Protein AF-A9FCS0-F1 (afdb_monomer)

pLDDT: mean 88.76, std 12.43, range [26.64, 98.31]

Secondary structure (DSSP, 8-state):
------EEEPTTT--EEE--TT--EEE-TTT--EEEEE--SSS-S--EEEE----HHHHHHHHHHHHTT-HHHHHHHHHHHHT--HHHHHHHHHHHHHHHHHHHHHHPPPPHHHHHHHHHHHHHHHHHHHHHHHHTTT-THHHHHHHHHHHHHHHHHHHHHHHHHHHHHHHHSEEEEEEEEEEEEEEEEGGGTEEEEEEEEEEEETT-PPPEEEEEEEEEEHHHHHHT-TT-EEEEEE-TTS--EEE-SS--BPP---

Mean predicted aligned error: 6.69 Å

Radius of gyration: 21.76 Å; Cα contacts (8 Å, |Δi|>4): 442; chains: 1; bounding box: 52×50×69 Å

Organism: Sorangium cellulosum (strain So ce56) (NCBI:txid448385)

Structure (mmCIF, N/CA/C/O backbone):
data_AF-A9FCS0-F1
#
_entry.id   AF-A9FCS0-F1
#
loop_
_atom_site.group_PDB
_atom_site.id
_atom_site.type_symbol
_atom_site.label_atom_id
_atom_site.label_alt_id
_atom_site.label_comp_id
_atom_site.label_asym_id
_atom_site.label_entity_id
_atom_site.label_seq_id
_atom_site.pdbx_PDB_ins_code
_atom_site.Cartn_x
_atom_site.Cartn_y
_atom_site.Cartn_z
_atom_site.occupancy
_atom_site.B_iso_or_equiv
_atom_site.auth_seq_id
_atom_site.auth_comp_id
_atom_site.auth_asym_id
_atom_site.auth_atom_id
_atom_site.pdbx_PDB_model_num
ATOM 1 N N . MET A 1 1 ? 12.955 14.399 -1.046 1.00 26.64 1 MET A N 1
ATOM 2 C CA . MET A 1 1 ? 11.961 15.375 -0.550 1.00 26.64 1 MET A CA 1
ATOM 3 C C . MET A 1 1 ? 10.948 14.639 0.313 1.00 26.64 1 MET A C 1
ATOM 5 O O . MET A 1 1 ? 10.071 13.980 -0.229 1.00 26.64 1 MET A O 1
ATOM 9 N N . SER A 1 2 ? 11.114 14.677 1.638 1.00 27.67 2 SER A N 1
ATOM 10 C CA . SER A 1 2 ? 10.086 14.199 2.569 1.00 27.67 2 SER A CA 1
ATOM 11 C C . SER A 1 2 ? 8.970 15.234 2.614 1.00 27.67 2 SER A C 1
ATOM 13 O O . SER A 1 2 ? 9.132 16.287 3.223 1.00 27.67 2 SER A O 1
ATOM 15 N N . LEU A 1 3 ? 7.853 14.950 1.946 1.00 34.66 3 LEU A N 1
ATOM 16 C CA . LEU A 1 3 ? 6.581 15.585 2.268 1.00 34.66 3 LEU A CA 1
ATOM 17 C C . LEU A 1 3 ? 6.262 15.182 3.711 1.00 34.66 3 LEU A C 1
ATOM 19 O O . LEU A 1 3 ? 5.951 14.020 3.968 1.00 34.66 3 LEU A O 1
ATOM 23 N N . LEU A 1 4 ? 6.412 16.110 4.656 1.00 34.75 4 LEU A N 1
ATOM 24 C CA . LEU A 1 4 ? 5.854 15.965 5.997 1.00 34.75 4 LEU A CA 1
ATOM 25 C C . LEU A 1 4 ? 4.330 15.934 5.839 1.00 34.75 4 LEU A C 1
ATOM 27 O O . LEU A 1 4 ? 3.668 16.967 5.817 1.00 34.75 4 LEU A O 1
ATOM 31 N N . LEU A 1 5 ? 3.784 14.736 5.642 1.00 47.53 5 LEU A N 1
ATOM 32 C CA . LEU A 1 5 ? 2.372 14.465 5.847 1.00 47.53 5 LEU A CA 1
ATOM 33 C C . LEU A 1 5 ? 2.095 14.742 7.323 1.00 47.53 5 LEU A C 1
ATOM 35 O O . LEU A 1 5 ? 2.494 13.959 8.183 1.00 47.53 5 LEU A O 1
ATOM 39 N N . SER A 1 6 ? 1.441 15.863 7.624 1.00 54.12 6 SER A N 1
ATOM 40 C CA . SER A 1 6 ? 0.836 16.059 8.938 1.00 54.12 6 SER A CA 1
ATOM 41 C C . SER A 1 6 ? -0.208 14.961 9.120 1.00 54.12 6 SER A C 1
ATOM 43 O O . SER A 1 6 ? -1.283 15.018 8.526 1.00 54.12 6 SER A O 1
ATOM 45 N N . MET A 1 7 ? 0.133 13.927 9.891 1.00 63.38 7 MET A N 1
ATOM 46 C CA . MET A 1 7 ? -0.819 12.896 10.286 1.00 63.38 7 MET A CA 1
ATOM 47 C C . MET A 1 7 ? -1.814 13.522 11.256 1.00 63.38 7 MET A C 1
ATOM 49 O O . MET A 1 7 ? -1.522 13.745 12.427 1.00 63.38 7 MET A O 1
ATOM 53 N N . THR A 1 8 ? -2.993 13.837 10.741 1.00 81.31 8 THR A N 1
ATOM 54 C CA . THR A 1 8 ? -4.145 14.248 11.541 1.00 81.31 8 THR A CA 1
ATOM 55 C C . THR A 1 8 ? -5.026 13.037 11.797 1.00 81.31 8 THR A C 1
ATOM 57 O O . THR A 1 8 ? -5.218 12.222 10.897 1.00 81.31 8 THR A O 1
ATOM 60 N N . SER A 1 9 ? -5.596 12.914 12.989 1.00 87.44 9 SER A N 1
ATOM 61 C CA . SER A 1 9 ? -6.533 11.829 13.287 1.00 87.44 9 SER A CA 1
ATOM 62 C C . SER A 1 9 ? -7.948 12.180 12.831 1.00 87.44 9 SER A C 1
ATOM 64 O O . SER A 1 9 ? -8.380 13.329 12.907 1.00 87.44 9 SER A O 1
ATOM 66 N N . CYS A 1 10 ? -8.699 11.179 12.379 1.00 88.56 10 CYS A N 1
ATOM 67 C CA . CYS A 1 10 ? -10.113 11.326 12.077 1.00 88.56 10 CYS A CA 1
ATOM 68 C C . CYS A 1 10 ? -10.885 11.673 13.358 1.00 88.56 10 CYS A C 1
ATOM 70 O O . CYS A 1 10 ? -10.831 10.890 14.308 1.00 88.56 10 CYS A O 1
ATOM 72 N N . PRO A 1 11 ? -11.662 12.770 13.389 1.00 89.56 11 PRO A N 1
ATOM 73 C CA . PRO A 1 11 ? -12.411 13.154 14.584 1.00 89.56 11 PRO A CA 1
ATOM 74 C C . PRO A 1 11 ? -13.518 12.152 14.946 1.00 89.56 11 PRO A C 1
ATOM 76 O O . PRO A 1 11 ? -13.934 12.101 16.095 1.00 89.56 11 PRO A O 1
ATOM 79 N N . ASN A 1 12 ? -13.983 11.339 13.988 1.00 89.56 12 ASN A N 1
ATOM 80 C CA . ASN A 1 12 ? -15.050 10.365 14.225 1.00 89.56 12 ASN A CA 1
ATOM 81 C C . ASN A 1 12 ? -14.536 9.025 14.788 1.00 89.56 12 ASN A C 1
ATOM 83 O O . ASN A 1 12 ? -15.182 8.422 15.636 1.00 89.56 12 ASN A O 1
ATOM 87 N N . CYS A 1 13 ? -13.389 8.522 14.315 1.00 86.94 13 CYS A N 1
ATOM 88 C CA . CYS A 1 13 ? -12.913 7.177 14.684 1.00 86.94 13 CYS A CA 1
ATOM 89 C C . CYS A 1 13 ? -11.479 7.114 15.228 1.00 86.94 13 CYS A C 1
ATOM 91 O O . CYS A 1 13 ? -11.013 6.025 15.581 1.00 86.94 13 CYS A O 1
ATOM 93 N N . GLY A 1 14 ? -10.773 8.247 15.268 1.00 87.31 14 GLY A N 1
ATOM 94 C CA . GLY A 1 14 ? -9.387 8.368 15.725 1.00 87.31 14 GLY A CA 1
ATOM 95 C C . GLY A 1 14 ? -8.331 7.830 14.756 1.00 87.31 14 GLY A C 1
ATOM 96 O O . GLY A 1 14 ? -7.147 7.908 15.063 1.00 87.31 14 GLY A O 1
ATOM 97 N N . ALA A 1 15 ? -8.723 7.282 13.601 1.00 86.69 15 ALA A N 1
ATOM 98 C CA . ALA A 1 15 ? -7.778 6.685 12.660 1.00 86.69 15 ALA A CA 1
ATOM 99 C C . ALA A 1 15 ? -6.870 7.738 12.000 1.00 86.69 15 ALA A C 1
ATOM 101 O O . ALA A 1 15 ? -7.340 8.851 11.744 1.00 86.69 15 ALA A O 1
ATOM 102 N N . PRO A 1 16 ? -5.607 7.405 11.682 1.00 84.69 16 PRO A N 1
ATOM 103 C CA . PRO A 1 16 ? -4.717 8.330 10.992 1.00 84.69 16 PRO A CA 1
ATOM 104 C C . PRO A 1 16 ? -5.271 8.688 9.607 1.00 84.69 16 PRO A C 1
ATOM 106 O O . PRO A 1 16 ? -5.779 7.835 8.878 1.00 84.69 16 PRO A O 1
ATOM 109 N N . LEU A 1 17 ? -5.175 9.966 9.245 1.00 84.25 17 LEU A N 1
ATOM 110 C CA . LEU A 1 17 ? -5.548 10.490 7.936 1.00 84.25 17 LEU A CA 1
ATOM 111 C C . LEU A 1 17 ? -4.327 11.092 7.253 1.00 84.25 17 LEU A C 1
ATOM 113 O O . LEU A 1 17 ? -3.614 11.922 7.819 1.00 84.25 17 LEU A O 1
ATOM 117 N N . SER A 1 18 ? -4.124 10.701 6.000 1.00 77.62 18 SER A N 1
ATOM 118 C CA . SER A 1 18 ? -3.176 11.345 5.099 1.00 77.62 18 SER A CA 1
ATOM 119 C C . SER A 1 18 ? -3.886 12.480 4.366 1.00 77.62 18 SER A C 1
ATOM 121 O O . SER A 1 18 ? -4.674 12.235 3.458 1.00 77.62 18 SER A O 1
ATOM 123 N N . VAL A 1 19 ? -3.629 13.722 4.778 1.00 81.12 19 VAL A N 1
ATOM 124 C CA . VAL A 1 19 ? -4.217 14.915 4.154 1.00 81.12 19 VAL A CA 1
ATOM 125 C C . VAL A 1 19 ? -3.149 15.631 3.333 1.00 81.12 19 VAL A C 1
ATOM 127 O O . VAL A 1 19 ? -2.234 16.243 3.883 1.00 81.12 19 VAL A O 1
ATOM 130 N N . GLU A 1 20 ? -3.252 15.565 2.006 1.00 79.38 20 GLU A N 1
ATOM 131 C CA . GLU A 1 20 ? -2.320 16.261 1.113 1.00 79.38 20 GLU A CA 1
ATOM 132 C C . GLU A 1 20 ? -2.521 17.785 1.131 1.00 79.38 20 GLU A C 1
ATOM 134 O O . GLU A 1 20 ? -3.637 18.279 1.346 1.00 79.38 20 GLU A O 1
ATOM 139 N N . PRO A 1 21 ? -1.465 18.582 0.883 1.00 77.38 21 PRO A N 1
ATOM 140 C CA . PRO A 1 21 ? -1.588 20.022 0.704 1.00 77.38 21 PRO A CA 1
ATOM 141 C C . PRO A 1 21 ? -2.639 20.402 -0.361 1.00 77.38 21 PRO A C 1
ATOM 143 O O . PRO A 1 21 ? -2.584 19.924 -1.482 1.00 77.38 21 PRO A O 1
ATOM 146 N N . GLY A 1 22 ? -3.597 21.272 -0.021 1.00 81.75 22 GLY A N 1
ATOM 147 C CA . GLY A 1 22 ? -4.642 21.747 -0.939 1.00 81.75 22 GLY A CA 1
ATOM 148 C C . GLY A 1 22 ? -5.942 20.931 -0.964 1.00 81.75 22 GLY A C 1
ATOM 149 O O . GLY A 1 22 ? -6.915 21.394 -1.562 1.00 81.75 22 GLY A O 1
ATOM 150 N N . LEU A 1 23 ? -6.009 19.771 -0.298 1.00 84.38 23 LEU A N 1
ATOM 151 C CA . LEU A 1 23 ? -7.260 19.019 -0.155 1.00 84.38 23 LEU A CA 1
ATOM 152 C C . LEU A 1 23 ? -8.191 19.676 0.872 1.00 84.38 23 LEU A C 1
ATOM 154 O O . LEU A 1 23 ? -7.778 19.955 1.999 1.00 84.38 23 LEU A O 1
ATOM 158 N N . ARG A 1 24 ? -9.447 19.895 0.463 1.00 88.38 24 ARG A N 1
ATOM 159 C CA . ARG A 1 24 ? -10.547 20.396 1.308 1.00 88.38 24 ARG A CA 1
ATOM 160 C C . ARG A 1 24 ? -11.517 19.306 1.743 1.00 88.38 24 ARG A C 1
ATOM 162 O O . ARG A 1 24 ? -12.186 19.479 2.747 1.00 88.38 24 ARG A O 1
ATOM 169 N N . ASN A 1 25 ? -11.589 18.202 1.005 1.00 89.38 25 ASN A N 1
ATOM 170 C CA . ASN A 1 25 ? -12.476 17.084 1.299 1.00 89.38 25 ASN A CA 1
ATOM 171 C C . ASN A 1 25 ? -11.658 15.791 1.297 1.00 89.38 25 ASN A C 1
ATOM 173 O O . ASN A 1 25 ? -10.885 15.557 0.367 1.00 89.38 25 ASN A O 1
ATOM 177 N N . VAL A 1 26 ? -11.809 14.976 2.338 1.00 90.00 26 VAL A N 1
ATOM 178 C CA . VAL A 1 26 ? -11.126 13.687 2.508 1.00 90.00 26 VAL A CA 1
ATOM 179 C C . VAL A 1 26 ? -12.123 12.682 3.066 1.00 90.00 26 VAL A C 1
ATOM 181 O O . VAL A 1 26 ? -12.889 12.998 3.970 1.00 90.00 26 VAL A O 1
ATOM 184 N N . ILE A 1 27 ? -12.099 11.451 2.570 1.00 90.12 27 ILE A N 1
ATOM 185 C CA . ILE A 1 27 ? -12.949 10.376 3.086 1.00 90.12 27 ILE A CA 1
ATOM 186 C C . ILE A 1 27 ? -12.092 9.479 3.983 1.00 90.12 27 ILE A C 1
ATOM 188 O O . ILE A 1 27 ? -11.058 8.960 3.559 1.00 90.12 27 ILE A O 1
ATOM 192 N N . CYS A 1 28 ? -12.517 9.264 5.228 1.00 89.19 28 CYS A N 1
ATOM 193 C CA . CYS A 1 28 ? -11.834 8.326 6.114 1.00 89.19 28 CYS A CA 1
ATOM 194 C C . CYS A 1 28 ? -12.090 6.883 5.663 1.00 89.19 28 CYS A C 1
ATOM 196 O O . CYS A 1 28 ? -13.229 6.411 5.686 1.00 89.19 28 CYS A O 1
ATOM 198 N N . ILE A 1 29 ? -11.023 6.154 5.327 1.00 87.38 29 ILE A N 1
ATOM 199 C CA . ILE A 1 29 ? -11.127 4.775 4.836 1.00 87.38 29 ILE A CA 1
ATOM 200 C C . ILE A 1 29 ? -11.721 3.803 5.865 1.00 87.38 29 ILE A C 1
ATOM 202 O O . ILE A 1 29 ? -12.361 2.840 5.452 1.00 87.38 29 ILE A O 1
ATOM 206 N N . PHE A 1 30 ? -11.557 4.084 7.166 1.00 86.88 30 PHE A N 1
ATOM 207 C CA . PHE A 1 30 ? -11.943 3.195 8.268 1.00 86.88 30 PHE A CA 1
ATOM 208 C C . PHE A 1 30 ? -13.400 3.333 8.719 1.00 86.88 30 PHE A C 1
ATOM 210 O O . PHE A 1 30 ? -14.024 2.335 9.055 1.00 86.88 30 PHE A O 1
ATOM 217 N N . CYS A 1 31 ? -13.939 4.554 8.788 1.00 88.44 31 CYS A N 1
ATOM 218 C CA . CYS A 1 31 ? -15.304 4.793 9.283 1.00 88.44 31 CYS A CA 1
ATOM 219 C C . CYS A 1 31 ? -16.267 5.327 8.218 1.00 88.44 31 CYS A C 1
ATOM 221 O O . CYS A 1 31 ? -17.398 5.683 8.553 1.00 88.44 31 CYS A O 1
ATOM 223 N N . ASN A 1 32 ? -15.816 5.412 6.961 1.00 89.50 32 ASN A N 1
ATOM 224 C CA . ASN A 1 32 ? -16.589 5.910 5.819 1.00 89.50 32 ASN A CA 1
ATOM 225 C C . ASN A 1 32 ? -17.146 7.325 6.029 1.00 89.50 32 ASN A C 1
ATOM 227 O O . ASN A 1 32 ? -18.156 7.691 5.447 1.00 89.50 32 ASN A O 1
ATOM 231 N N . THR A 1 33 ? -16.522 8.130 6.890 1.00 91.31 33 THR A N 1
ATOM 232 C CA . THR A 1 33 ? -16.961 9.509 7.135 1.00 91.31 33 THR A CA 1
ATOM 233 C C . THR A 1 33 ? -16.292 10.444 6.138 1.00 91.31 33 THR A C 1
ATOM 235 O O . THR A 1 33 ? -15.062 10.439 6.032 1.00 91.31 33 THR A O 1
ATOM 238 N N . SER A 1 34 ? -17.093 11.247 5.434 1.00 91.38 34 SER A N 1
ATOM 239 C CA . SER A 1 34 ? -16.594 12.392 4.671 1.00 91.38 34 SER A CA 1
ATOM 240 C C . SER A 1 34 ? -16.180 13.507 5.627 1.00 91.38 34 SER A C 1
ATOM 242 O O . SER A 1 34 ? -16.890 13.816 6.587 1.00 91.38 34 SER A O 1
ATOM 244 N N . LEU A 1 35 ? -15.015 14.093 5.391 1.00 91.69 35 LEU A N 1
ATOM 245 C CA . LEU A 1 35 ? -14.408 15.096 6.248 1.00 91.69 35 LEU A CA 1
ATOM 246 C C . LEU A 1 35 ? -14.052 16.329 5.428 1.00 91.69 35 LEU A C 1
ATOM 248 O O . LEU A 1 35 ? -13.390 16.232 4.395 1.00 91.69 35 LEU A O 1
ATOM 252 N N . PHE A 1 36 ? -14.433 17.489 5.945 1.00 90.75 36 PHE A N 1
ATOM 253 C CA . PHE A 1 36 ? -13.999 18.783 5.456 1.00 90.75 36 PHE A CA 1
ATOM 254 C C . PHE A 1 36 ? -12.745 19.231 6.211 1.00 90.75 36 PHE A C 1
ATOM 256 O O . PHE A 1 36 ? -12.702 19.207 7.443 1.00 90.75 36 PHE A O 1
ATOM 263 N N . VAL A 1 37 ? -11.725 19.638 5.466 1.00 88.44 37 VAL A N 1
ATOM 264 C CA . VAL A 1 37 ? -10.432 20.110 5.958 1.00 88.44 37 VAL A CA 1
ATOM 265 C C . VAL A 1 37 ? -10.396 21.626 5.804 1.00 88.44 37 VAL A C 1
ATOM 267 O O . VAL A 1 37 ? -10.151 22.161 4.720 1.00 88.44 37 VAL A O 1
ATOM 270 N N . GLU A 1 38 ? -10.618 22.327 6.907 1.00 85.31 38 GLU A N 1
ATOM 271 C CA . GLU A 1 38 ? -10.527 23.777 6.983 1.00 85.31 38 GLU A CA 1
ATOM 272 C C . GLU A 1 38 ? -9.087 24.179 7.316 1.00 85.31 38 GLU A C 1
ATOM 274 O O . GLU A 1 38 ? -8.528 23.793 8.347 1.00 85.31 38 GLU A O 1
ATOM 279 N N . ARG A 1 39 ? -8.459 24.953 6.427 1.00 77.81 39 ARG A N 1
ATOM 280 C CA . ARG A 1 39 ? -7.136 25.528 6.681 1.00 77.81 39 ARG A CA 1
ATOM 281 C C . ARG A 1 39 ? -7.272 27.007 7.002 1.00 77.81 39 ARG A C 1
ATOM 283 O O . ARG A 1 39 ? -7.765 27.744 6.147 1.00 77.81 39 ARG A O 1
ATOM 290 N N . PRO A 1 40 ? -6.822 27.457 8.181 1.00 69.81 40 PRO A N 1
ATOM 291 C CA . PRO A 1 40 ? -6.800 28.878 8.484 1.00 69.81 40 PRO A CA 1
ATOM 292 C C . PRO A 1 40 ? -5.857 29.612 7.520 1.00 69.81 40 PRO A C 1
ATOM 294 O O . PRO A 1 40 ? -4.789 29.111 7.167 1.00 69.81 40 PRO A O 1
ATOM 297 N N . ALA A 1 41 ? -6.263 30.811 7.095 1.00 64.94 41 ALA A N 1
ATOM 298 C CA . ALA A 1 41 ? -5.552 31.627 6.106 1.00 64.94 41 ALA A CA 1
ATOM 299 C C . ALA A 1 41 ? -4.172 32.132 6.582 1.00 64.94 41 ALA A C 1
ATOM 301 O O . ALA A 1 41 ? -3.370 32.597 5.776 1.00 64.94 41 ALA A O 1
ATOM 302 N N . THR A 1 42 ? -3.879 32.037 7.881 1.00 57.53 42 THR A N 1
ATOM 303 C CA . THR A 1 42 ? -2.706 32.631 8.527 1.00 57.53 42 THR A CA 1
ATOM 304 C C . THR A 1 42 ? -1.930 31.596 9.337 1.00 57.53 42 THR A C 1
ATOM 306 O O . THR A 1 42 ? -2.215 31.385 10.509 1.00 57.53 42 THR A O 1
ATOM 309 N N . GLY A 1 43 ? -0.931 30.956 8.720 1.00 55.38 43 GLY A N 1
ATOM 310 C CA . GLY A 1 43 ? 0.231 30.346 9.394 1.00 55.38 43 GLY A CA 1
ATOM 311 C C . GLY A 1 43 ? 0.007 29.267 10.469 1.00 55.38 43 GLY A C 1
ATOM 312 O O . GLY A 1 43 ? 0.992 28.745 10.985 1.00 55.38 43 GLY A O 1
ATOM 313 N N . ALA A 1 44 ? -1.227 28.911 10.833 1.00 56.03 44 ALA A N 1
ATOM 314 C CA . ALA A 1 44 ? -1.473 27.915 11.865 1.00 56.03 44 ALA A CA 1
ATOM 315 C C . ALA A 1 44 ? -1.222 26.511 11.304 1.00 56.03 44 ALA A C 1
ATOM 317 O O . ALA A 1 44 ? -1.721 26.138 10.242 1.00 56.03 44 ALA A O 1
ATOM 318 N N . ALA A 1 45 ? -0.435 25.728 12.041 1.00 57.34 45 ALA A N 1
ATOM 319 C CA . ALA A 1 45 ? 0.110 24.453 11.581 1.00 57.34 45 ALA A CA 1
ATOM 320 C C . ALA A 1 45 ? -0.919 23.308 11.490 1.00 57.34 45 ALA A C 1
ATOM 322 O O . ALA A 1 45 ? -0.597 22.246 10.955 1.00 57.34 45 ALA A O 1
ATOM 323 N N . VAL A 1 46 ? -2.141 23.491 12.006 1.00 59.53 46 VAL A N 1
ATOM 324 C CA . VAL A 1 46 ? -3.121 22.407 12.160 1.00 59.53 46 VAL A CA 1
ATOM 325 C C . VAL A 1 46 ? -4.411 22.746 11.420 1.00 59.53 46 VAL A C 1
ATOM 327 O O . VAL A 1 46 ? -5.109 23.697 11.767 1.00 59.53 46 VAL A O 1
ATOM 330 N N . ALA A 1 47 ? -4.730 21.956 10.394 1.00 67.81 47 ALA A N 1
ATOM 331 C CA . ALA A 1 47 ? -6.023 22.024 9.727 1.00 67.81 47 ALA A CA 1
ATOM 332 C C . ALA A 1 47 ? -7.125 21.552 10.687 1.00 67.81 47 ALA A C 1
ATOM 334 O O . ALA A 1 47 ? -6.987 20.503 11.319 1.00 67.81 47 ALA A O 1
ATOM 335 N N . GLN A 1 48 ? -8.220 22.305 10.795 1.00 78.19 48 GLN A N 1
ATOM 336 C CA . GLN A 1 48 ? -9.405 21.827 11.501 1.00 78.19 48 GLN A CA 1
ATOM 337 C C . GLN A 1 48 ? -10.137 20.835 10.600 1.00 78.19 48 GLN A C 1
ATOM 339 O O . GLN A 1 48 ? -10.406 21.124 9.436 1.00 78.19 48 GLN A O 1
ATOM 344 N N . ILE A 1 49 ? -10.462 19.661 11.135 1.00 82.50 49 ILE A N 1
ATOM 345 C CA . ILE A 1 49 ? -11.182 18.622 10.399 1.00 82.50 49 ILE A CA 1
ATOM 346 C C . ILE A 1 49 ? -12.583 18.509 10.980 1.00 82.50 49 ILE A C 1
ATOM 348 O O . ILE A 1 49 ? -12.743 18.256 12.174 1.00 82.50 49 ILE A O 1
ATOM 352 N N . ARG A 1 50 ? -13.599 18.686 10.136 1.00 85.00 50 ARG A N 1
ATOM 353 C CA . ARG A 1 50 ? -15.013 18.589 10.517 1.00 85.00 50 ARG A CA 1
ATOM 354 C C . ARG A 1 50 ? -15.687 17.485 9.722 1.00 85.00 50 ARG A C 1
ATOM 356 O O . ARG A 1 50 ? -15.394 17.303 8.546 1.00 85.00 50 ARG A O 1
ATOM 363 N N . ALA A 1 51 ? -16.585 16.743 10.359 1.00 83.44 51 ALA A N 1
ATOM 364 C CA . ALA A 1 51 ? -17.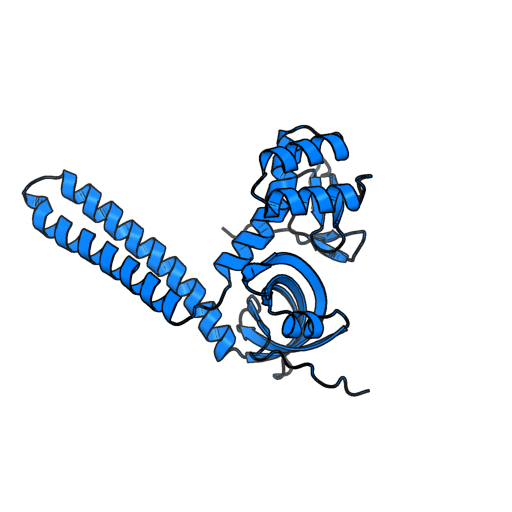404 15.776 9.642 1.00 83.44 51 ALA A CA 1
ATOM 365 C C . ALA A 1 51 ? -18.371 16.507 8.701 1.00 83.44 51 ALA A C 1
ATOM 367 O O . ALA A 1 51 ? -19.000 17.489 9.093 1.00 83.44 51 ALA A O 1
ATOM 368 N N . GLN A 1 52 ? -18.470 16.028 7.466 1.00 82.50 52 GLN A N 1
ATOM 369 C CA . GLN A 1 52 ? -19.453 16.486 6.495 1.00 82.50 52 GLN A CA 1
ATOM 370 C C . GLN A 1 52 ? -20.686 15.581 6.563 1.00 82.50 52 GLN A C 1
ATOM 372 O O . GLN A 1 52 ? -20.583 14.391 6.863 1.00 82.50 52 GLN A O 1
ATOM 377 N N . SER A 1 53 ? -21.855 16.131 6.252 1.00 83.75 53 SER A N 1
ATOM 378 C CA . SER A 1 53 ? -23.140 15.426 6.267 1.00 83.75 53 SER A CA 1
ATOM 379 C C . SER A 1 53 ? -23.353 14.522 5.043 1.00 83.75 53 SER A C 1
ATOM 381 O O . SER A 1 53 ? -24.424 14.545 4.444 1.00 83.75 53 SER A O 1
ATOM 383 N N . VAL A 1 54 ? -22.338 13.756 4.636 1.00 90.38 54 VAL A N 1
ATOM 384 C CA . VAL A 1 54 ? -22.488 12.716 3.606 1.00 90.38 54 VAL A CA 1
ATOM 385 C C . VAL A 1 54 ? -22.856 11.413 4.303 1.00 90.38 54 VAL A C 1
ATOM 387 O O . VAL A 1 54 ? -22.216 11.046 5.294 1.00 90.38 54 VAL A O 1
ATOM 390 N N . SER A 1 55 ? -23.889 10.724 3.817 1.00 92.38 55 SER A N 1
ATOM 391 C CA . SER A 1 55 ? -24.313 9.461 4.418 1.00 92.38 55 SER A CA 1
ATOM 392 C C . SER A 1 55 ? -23.244 8.375 4.231 1.00 92.38 55 SER A C 1
ATOM 394 O O . SER A 1 55 ? -22.453 8.411 3.285 1.00 92.38 55 SER A O 1
ATOM 396 N N . LYS A 1 56 ? -23.201 7.390 5.136 1.00 88.31 56 LYS A N 1
ATOM 397 C CA . LYS A 1 56 ? -22.275 6.254 4.994 1.00 88.31 56 LYS A CA 1
ATOM 398 C C . LYS A 1 56 ? -22.585 5.430 3.743 1.00 88.31 56 LYS A C 1
ATOM 400 O O . LYS A 1 56 ? -21.650 5.005 3.071 1.00 88.31 56 LYS A O 1
ATOM 405 N N . ASP A 1 57 ? -23.865 5.286 3.411 1.00 90.25 57 ASP A N 1
ATOM 406 C CA . ASP A 1 57 ? -24.341 4.529 2.253 1.00 90.25 57 ASP A CA 1
ATOM 407 C C . ASP A 1 57 ? -23.853 5.151 0.936 1.00 90.25 57 ASP A C 1
ATOM 409 O O . ASP A 1 57 ? -23.404 4.434 0.040 1.00 90.25 57 ASP A O 1
ATOM 413 N N . ASP A 1 58 ? -23.840 6.487 0.835 1.00 94.69 58 ASP A N 1
ATOM 414 C CA . ASP A 1 58 ? -23.274 7.184 -0.328 1.00 94.69 58 ASP A CA 1
ATOM 415 C C . ASP A 1 58 ? -21.769 6.903 -0.460 1.00 94.69 58 ASP A C 1
ATOM 417 O O . ASP A 1 58 ? -21.264 6.627 -1.550 1.00 94.69 58 ASP A O 1
ATOM 421 N N . ILE A 1 59 ? -21.026 6.910 0.651 1.00 92.12 59 ILE A N 1
ATOM 422 C CA . ILE A 1 59 ? -19.587 6.605 0.639 1.00 92.12 59 ILE A CA 1
ATOM 423 C C . ILE A 1 59 ? -19.322 5.141 0.269 1.00 92.12 59 ILE A C 1
ATOM 425 O O . ILE A 1 59 ? -18.395 4.852 -0.492 1.00 92.12 59 ILE A O 1
ATOM 429 N N . GLU A 1 60 ? -20.128 4.208 0.765 1.00 88.56 60 GLU A N 1
ATOM 430 C CA . GLU A 1 60 ? -20.053 2.799 0.372 1.00 88.56 60 GLU A CA 1
ATOM 431 C C . GLU A 1 60 ? -20.362 2.621 -1.113 1.00 88.56 60 GLU A C 1
ATOM 433 O O . GLU A 1 60 ? -19.647 1.898 -1.815 1.00 88.56 60 GLU A O 1
ATOM 438 N N . ARG A 1 61 ? -21.336 3.370 -1.641 1.00 92.12 61 ARG A N 1
ATOM 439 C CA . ARG A 1 61 ? -21.636 3.371 -3.071 1.00 92.12 61 ARG A CA 1
ATOM 440 C C . ARG A 1 61 ? -20.471 3.897 -3.907 1.00 92.12 61 ARG A C 1
ATOM 442 O O . ARG A 1 61 ? -20.157 3.292 -4.934 1.00 92.12 61 ARG A O 1
ATOM 449 N N . VAL A 1 62 ? -19.798 4.965 -3.471 1.00 91.88 62 VAL A N 1
ATOM 450 C CA . VAL A 1 62 ? -18.567 5.477 -4.107 1.00 91.88 62 VAL A CA 1
ATOM 451 C C . VAL A 1 62 ? -17.485 4.400 -4.134 1.00 91.88 62 VAL A C 1
ATOM 453 O O . VAL A 1 62 ? -16.897 4.155 -5.187 1.00 91.88 62 VAL A O 1
ATOM 456 N N . LYS A 1 63 ? -17.242 3.720 -3.006 1.00 87.25 63 LYS A N 1
ATOM 457 C CA . LYS A 1 63 ? -16.260 2.629 -2.923 1.00 87.25 63 LYS A CA 1
ATOM 458 C C . LYS A 1 63 ? -16.594 1.495 -3.891 1.00 87.25 63 LYS A C 1
ATOM 460 O O . LYS A 1 63 ? -15.703 1.043 -4.607 1.00 87.25 63 LYS A O 1
ATOM 465 N N . GLN A 1 64 ? -17.861 1.089 -3.976 1.00 86.25 64 GLN A N 1
ATOM 466 C CA . GLN A 1 64 ? -18.288 0.055 -4.918 1.00 86.25 64 GLN A CA 1
ATOM 467 C C . GLN A 1 64 ? -18.034 0.472 -6.373 1.00 86.25 64 GLN A C 1
ATOM 469 O O . GLN A 1 64 ? -17.450 -0.288 -7.139 1.00 86.25 64 GLN A O 1
ATOM 474 N N . LEU A 1 65 ? -18.395 1.703 -6.749 1.00 91.50 65 LEU A N 1
ATOM 475 C CA . LEU A 1 65 ? -18.151 2.222 -8.100 1.00 91.50 65 LEU A CA 1
ATOM 476 C C . LEU A 1 65 ? -16.654 2.250 -8.447 1.00 91.50 65 LEU A C 1
ATOM 478 O O . LEU A 1 65 ? -16.277 1.914 -9.568 1.00 91.50 65 LEU A O 1
ATOM 482 N N . LEU A 1 66 ? -15.787 2.589 -7.488 1.00 87.56 66 LEU A N 1
ATOM 483 C CA . LEU A 1 66 ? -14.334 2.513 -7.669 1.00 87.56 66 LEU A CA 1
ATOM 484 C C . LEU A 1 66 ? -13.844 1.078 -7.883 1.00 87.56 66 LEU A C 1
ATOM 486 O O . LEU A 1 66 ? -12.999 0.839 -8.747 1.00 87.56 66 LEU A O 1
ATOM 490 N N . VAL A 1 67 ? -14.371 0.119 -7.119 1.00 81.62 67 VAL A N 1
ATOM 491 C CA . VAL A 1 67 ? -14.051 -1.309 -7.268 1.00 81.62 67 VAL A CA 1
ATOM 492 C C . VAL A 1 67 ? -14.476 -1.834 -8.641 1.00 81.62 67 VAL A C 1
ATOM 494 O O . VAL A 1 67 ? -13.719 -2.590 -9.260 1.00 81.62 67 VAL A O 1
ATOM 497 N N . ASP A 1 68 ? -15.625 -1.380 -9.139 1.00 84.06 68 ASP A N 1
ATOM 498 C CA . ASP A 1 68 ? -16.180 -1.735 -10.450 1.00 84.06 68 ASP A CA 1
ATOM 499 C C . ASP A 1 68 ? -15.455 -1.042 -11.623 1.00 84.06 68 ASP A C 1
ATOM 501 O O . ASP A 1 68 ? -15.801 -1.259 -12.783 1.00 84.06 68 ASP A O 1
ATOM 505 N N . GLY A 1 69 ? -14.459 -0.188 -11.352 1.00 84.75 69 GLY A N 1
ATOM 506 C CA . GLY A 1 69 ? -13.748 0.592 -12.373 1.00 84.75 69 GLY A CA 1
ATOM 507 C C . GLY A 1 69 ? -14.556 1.769 -12.935 1.00 84.75 69 GLY A C 1
ATOM 508 O O . GLY A 1 69 ? -14.120 2.430 -13.875 1.00 84.75 69 GLY A O 1
ATOM 509 N N . LYS A 1 70 ? -15.712 2.078 -12.343 1.00 93.19 70 LYS A N 1
ATOM 510 C CA . LYS A 1 70 ? -16.632 3.151 -12.738 1.00 93.19 70 LYS A CA 1
ATOM 511 C C . LYS A 1 70 ? -16.259 4.474 -12.072 1.00 93.19 70 LYS A C 1
ATOM 513 O O . LYS A 1 70 ? -17.042 5.077 -11.338 1.00 93.19 70 LYS A O 1
ATOM 518 N N . ARG A 1 71 ? -15.026 4.923 -12.315 1.00 93.06 71 ARG A N 1
ATOM 519 C CA . ARG A 1 71 ? -14.441 6.098 -11.653 1.00 93.06 71 ARG A CA 1
ATOM 520 C C . ARG A 1 71 ? -15.266 7.372 -11.864 1.00 93.06 71 ARG A C 1
ATOM 522 O O . ARG A 1 71 ? -15.558 8.057 -10.891 1.00 93.06 71 ARG A O 1
ATOM 529 N N . ASP A 1 72 ? -15.677 7.672 -13.094 1.00 95.81 72 ASP A N 1
ATOM 530 C CA . ASP A 1 72 ? -16.475 8.873 -13.378 1.00 95.81 72 ASP A CA 1
ATOM 531 C C . ASP A 1 72 ? -17.840 8.855 -12.676 1.00 95.81 72 ASP A C 1
ATOM 533 O O . ASP A 1 72 ? -18.274 9.878 -12.143 1.00 95.81 72 ASP A O 1
ATOM 537 N N . GLU A 1 73 ? -18.495 7.689 -12.608 1.00 97.44 73 GLU A N 1
ATOM 538 C CA . GLU A 1 73 ? -19.743 7.525 -11.853 1.00 97.44 73 GLU A CA 1
ATOM 539 C C . GLU A 1 73 ? -19.511 7.763 -10.352 1.00 97.44 73 GLU A C 1
ATOM 541 O O . GLU A 1 73 ? -20.331 8.419 -9.710 1.00 97.44 73 GLU A O 1
ATOM 546 N N . ALA A 1 74 ? -18.392 7.276 -9.797 1.00 95.19 74 ALA A N 1
ATOM 547 C CA . ALA A 1 74 ? -18.023 7.477 -8.394 1.00 95.19 74 ALA A CA 1
ATOM 548 C C . ALA A 1 74 ? -17.821 8.965 -8.066 1.00 95.19 74 ALA A C 1
ATOM 550 O O . ALA A 1 74 ? -18.369 9.463 -7.082 1.00 95.19 74 ALA A O 1
ATOM 551 N N . ILE A 1 75 ? -17.089 9.685 -8.923 1.00 96.44 75 ILE A N 1
ATOM 552 C CA . ILE A 1 75 ? -16.849 11.129 -8.792 1.00 96.44 75 ILE A CA 1
ATOM 553 C C . ILE A 1 75 ? -18.170 11.894 -8.875 1.00 96.44 75 ILE A C 1
ATOM 555 O O . ILE A 1 75 ? -18.457 12.727 -8.017 1.00 96.44 75 ILE A O 1
ATOM 559 N N . ALA A 1 76 ? -19.002 11.592 -9.873 1.00 97.69 76 ALA A N 1
ATOM 560 C CA . ALA A 1 76 ? -20.291 12.251 -10.044 1.00 97.69 76 ALA A CA 1
ATOM 561 C C . ALA A 1 76 ? -21.247 11.970 -8.873 1.00 97.69 76 ALA A C 1
ATOM 563 O O . ALA A 1 76 ? -21.983 12.862 -8.452 1.00 97.69 76 ALA A O 1
ATOM 564 N N . HIS A 1 77 ? -21.245 10.744 -8.344 1.00 97.19 77 HIS A N 1
ATOM 565 C CA . HIS A 1 77 ? -22.043 10.371 -7.180 1.00 97.19 77 HIS A CA 1
ATOM 566 C C . HIS A 1 77 ? -21.587 11.133 -5.930 1.00 97.19 77 HIS A C 1
ATOM 568 O O . HIS A 1 77 ? -22.413 11.774 -5.283 1.00 97.19 77 HIS A O 1
ATOM 574 N N . TYR A 1 78 ? -20.280 11.154 -5.646 1.00 96.50 78 TYR A N 1
ATOM 575 C CA . TYR A 1 78 ? -19.735 11.890 -4.506 1.00 96.50 78 TYR A CA 1
ATOM 576 C C . TYR A 1 78 ? -19.971 13.402 -4.617 1.00 96.50 78 TYR A C 1
ATOM 578 O O . TYR A 1 78 ? -20.378 14.022 -3.640 1.00 96.50 78 TYR A O 1
ATOM 586 N N . ALA A 1 79 ? -19.784 13.998 -5.801 1.00 97.00 79 ALA A N 1
ATOM 587 C CA . ALA A 1 79 ? -20.027 15.425 -6.029 1.00 97.00 79 ALA A CA 1
ATOM 588 C C . ALA A 1 79 ? -21.459 15.833 -5.657 1.00 97.00 79 ALA A C 1
ATOM 590 O O . ALA A 1 79 ? -21.660 16.841 -4.982 1.00 97.00 79 ALA A O 1
ATOM 591 N N . ARG A 1 80 ? -22.451 15.015 -6.045 1.00 97.06 80 ARG A N 1
ATOM 592 C CA . ARG A 1 80 ? -23.857 15.231 -5.676 1.00 97.06 80 ARG A CA 1
ATOM 593 C C . ARG A 1 80 ? -24.088 15.041 -4.180 1.00 97.06 80 ARG A C 1
ATOM 595 O O . ARG A 1 80 ? -24.675 15.917 -3.557 1.00 97.06 80 ARG A O 1
ATOM 602 N N . ALA A 1 81 ? -23.609 13.936 -3.608 1.00 95.81 81 ALA A N 1
ATOM 603 C CA . ALA A 1 81 ? -23.830 13.611 -2.198 1.00 95.81 81 ALA A CA 1
ATOM 604 C C . ALA A 1 81 ? -23.183 14.637 -1.246 1.00 95.81 81 ALA A C 1
ATOM 606 O O . ALA A 1 81 ? -23.774 15.023 -0.243 1.00 95.81 81 ALA A O 1
ATOM 607 N N . ALA A 1 82 ? -21.988 15.126 -1.584 1.00 94.88 82 ALA A N 1
ATOM 608 C CA . ALA A 1 82 ? -21.248 16.109 -0.796 1.00 94.88 82 ALA A CA 1
ATOM 609 C C . ALA A 1 82 ? -21.555 17.569 -1.172 1.00 94.88 82 ALA A C 1
ATOM 611 O O . ALA A 1 82 ? -21.070 18.474 -0.496 1.00 94.88 82 ALA A O 1
ATOM 612 N N . SER A 1 83 ? -22.345 17.813 -2.227 1.00 95.12 83 SER A N 1
ATOM 613 C CA . SER A 1 83 ? -22.613 19.155 -2.774 1.00 95.12 83 SER A CA 1
ATOM 614 C C . SER A 1 83 ? -21.332 19.953 -3.068 1.00 95.12 83 SER A C 1
ATOM 616 O O . SER A 1 83 ? -21.228 21.134 -2.743 1.00 95.12 83 SER A O 1
ATOM 618 N N . VAL A 1 84 ? -20.340 19.294 -3.671 1.00 94.88 84 VAL A N 1
ATOM 619 C CA . VAL A 1 84 ? -19.038 19.885 -4.032 1.00 94.88 84 VAL A CA 1
ATOM 620 C C . VAL A 1 84 ? -18.850 19.912 -5.546 1.00 94.88 84 VAL A C 1
ATOM 622 O O . VAL A 1 84 ? -19.550 19.223 -6.292 1.00 94.88 84 VAL A O 1
ATOM 625 N N . SER A 1 85 ? -17.885 20.702 -6.019 1.00 96.25 85 SER A N 1
ATOM 626 C CA . SER A 1 85 ? -17.537 20.706 -7.441 1.00 96.25 85 SER A CA 1
ATOM 627 C C . SER A 1 85 ? -16.986 19.345 -7.879 1.00 96.25 85 SER A C 1
ATOM 629 O O . SER A 1 85 ? -16.445 18.580 -7.075 1.00 96.25 85 SER A O 1
ATOM 631 N N . ARG A 1 86 ? -17.086 19.041 -9.179 1.00 96.25 86 ARG A N 1
ATOM 632 C CA . ARG A 1 86 ? -16.539 17.794 -9.737 1.00 96.25 86 ARG A CA 1
ATOM 633 C C . ARG A 1 86 ? -15.039 17.656 -9.455 1.00 96.25 86 ARG A C 1
ATOM 635 O O . ARG A 1 86 ? -14.611 16.577 -9.069 1.00 96.25 86 ARG A O 1
ATOM 642 N N . ASP A 1 87 ? -14.278 18.741 -9.563 1.00 94.62 87 ASP A N 1
ATOM 643 C CA . ASP A 1 87 ? -12.826 18.750 -9.327 1.00 94.62 87 ASP A CA 1
ATOM 644 C C . ASP A 1 87 ? -12.463 18.512 -7.851 1.00 94.62 87 ASP A C 1
ATOM 646 O O . ASP A 1 87 ? -11.413 17.953 -7.526 1.00 94.62 87 ASP A O 1
ATOM 650 N N . GLU A 1 88 ? -13.301 18.967 -6.916 1.00 92.25 88 GLU A N 1
ATOM 651 C CA . GLU A 1 88 ? -13.133 18.656 -5.493 1.00 92.25 88 GLU A CA 1
ATOM 652 C C . GLU A 1 88 ? -13.522 17.209 -5.187 1.00 92.25 88 GLU A C 1
ATOM 654 O O . GLU A 1 88 ? -12.827 16.540 -4.419 1.00 92.25 88 GLU A O 1
ATOM 659 N N . ALA A 1 89 ? -14.592 16.713 -5.812 1.00 94.81 89 ALA A N 1
ATOM 660 C CA . ALA A 1 89 ? -15.009 15.323 -5.706 1.00 94.81 89 ALA A CA 1
ATOM 661 C C . ALA A 1 89 ? -13.955 14.365 -6.262 1.00 94.81 89 ALA A C 1
ATOM 663 O O . ALA A 1 89 ? -13.646 13.369 -5.618 1.00 94.81 89 ALA A O 1
ATOM 664 N N . GLU A 1 90 ? -13.373 14.680 -7.419 1.00 94.56 90 GLU A N 1
ATOM 665 C CA . GLU A 1 90 ? -12.309 13.889 -8.030 1.00 94.56 90 GLU A CA 1
ATOM 666 C C . GLU A 1 90 ? -11.130 13.741 -7.078 1.00 94.56 90 GLU A C 1
ATOM 668 O O . GLU A 1 90 ? -10.750 12.620 -6.753 1.00 94.56 90 GLU A O 1
ATOM 673 N N . ARG A 1 91 ? -10.629 14.853 -6.536 1.00 91.00 91 ARG A N 1
ATOM 674 C CA . ARG A 1 91 ? -9.516 14.836 -5.581 1.00 91.00 91 ARG A CA 1
ATOM 675 C C . ARG A 1 91 ? -9.835 14.053 -4.303 1.00 91.00 91 ARG A C 1
ATOM 677 O O . ARG A 1 91 ? -8.992 13.300 -3.817 1.00 91.00 91 ARG A O 1
ATOM 684 N N . ALA A 1 92 ? -11.048 14.188 -3.763 1.00 90.25 92 ALA A N 1
ATOM 685 C CA . ALA A 1 92 ? -11.478 13.429 -2.587 1.00 90.25 92 ALA A CA 1
ATOM 686 C C . ALA A 1 92 ? -11.547 11.919 -2.873 1.00 90.25 92 ALA A C 1
ATOM 688 O O . ALA A 1 92 ? -11.009 11.116 -2.109 1.00 90.25 92 ALA A O 1
ATOM 689 N N . VAL A 1 93 ? -12.156 11.531 -3.993 1.00 91.44 93 VAL A N 1
ATOM 690 C CA . VAL A 1 93 ? -12.297 10.136 -4.433 1.00 91.44 93 VAL A CA 1
ATOM 691 C C . VAL A 1 93 ? -10.930 9.516 -4.748 1.00 91.44 93 VAL A C 1
ATOM 693 O O . VAL A 1 93 ? -10.640 8.395 -4.323 1.00 91.44 93 VAL A O 1
ATOM 696 N N . GLU A 1 94 ? -10.054 10.258 -5.424 1.00 87.50 94 GLU A N 1
ATOM 697 C CA . GLU A 1 94 ? -8.680 9.845 -5.699 1.00 87.50 94 GLU A CA 1
ATOM 698 C C . GLU A 1 94 ? -7.876 9.626 -4.421 1.00 87.50 94 GLU A C 1
ATOM 700 O O . GLU A 1 94 ? -7.152 8.636 -4.338 1.00 87.50 94 GLU A O 1
ATOM 705 N N . SER A 1 95 ? -8.036 10.472 -3.399 1.00 82.94 95 SER A N 1
ATOM 706 C CA . SER A 1 95 ? -7.317 10.307 -2.130 1.00 82.94 95 SER A CA 1
ATOM 707 C C . SER A 1 95 ? -7.614 8.962 -1.452 1.00 82.94 95 SER A C 1
ATOM 709 O O . SER A 1 95 ? -6.711 8.355 -0.875 1.00 82.94 95 SER A O 1
ATOM 711 N N . VAL A 1 96 ? -8.837 8.433 -1.586 1.00 79.75 96 VAL A N 1
ATOM 712 C CA . VAL A 1 96 ? -9.217 7.108 -1.058 1.00 79.75 96 VAL A CA 1
ATOM 713 C C . VAL A 1 96 ? -8.556 5.994 -1.851 1.00 79.75 96 VAL A C 1
ATOM 715 O O . VAL A 1 96 ? -7.996 5.060 -1.277 1.00 79.75 96 VAL A O 1
ATOM 718 N N . PHE A 1 97 ? -8.630 6.083 -3.177 1.00 73.69 97 PHE A N 1
ATOM 719 C CA . PHE A 1 97 ? -8.163 5.020 -4.057 1.00 73.69 97 PHE A CA 1
ATOM 720 C C . PHE A 1 97 ? -6.634 4.961 -4.120 1.00 73.69 97 PHE A C 1
ATOM 722 O O . PHE A 1 97 ? -6.037 3.895 -3.966 1.00 73.69 97 PHE A O 1
ATOM 729 N N . LEU A 1 98 ? -5.986 6.110 -4.316 1.00 67.88 98 LEU A N 1
ATOM 730 C CA . LEU A 1 98 ? -4.544 6.224 -4.496 1.00 67.88 98 LEU A CA 1
ATOM 731 C C . LEU A 1 98 ? -3.792 5.920 -3.200 1.00 67.88 98 LEU A C 1
ATOM 733 O O . LEU A 1 98 ? -2.785 5.217 -3.258 1.00 67.88 98 LEU A O 1
ATOM 737 N N . SER A 1 99 ? -4.270 6.377 -2.038 1.00 68.12 99 SER A N 1
ATOM 738 C CA . SER A 1 99 ? -3.578 6.109 -0.767 1.00 68.12 99 SER A CA 1
ATOM 739 C C . SER A 1 99 ? -3.533 4.614 -0.441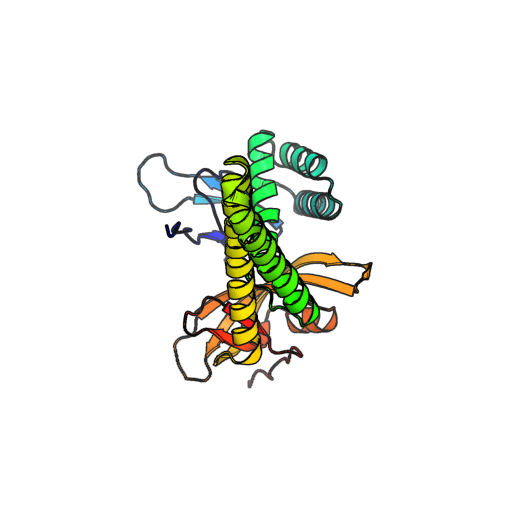 1.00 68.12 99 SER A C 1
ATOM 741 O O . SER A 1 99 ? -2.470 4.101 -0.088 1.00 68.12 99 SER A O 1
ATOM 743 N N . ALA A 1 100 ? -4.632 3.884 -0.649 1.00 66.50 100 ALA A N 1
ATOM 744 C CA . ALA A 1 100 ? -4.670 2.441 -0.427 1.00 66.50 100 ALA A CA 1
ATOM 745 C C . ALA A 1 100 ? -3.920 1.661 -1.524 1.00 66.50 100 ALA A C 1
ATOM 747 O O . ALA A 1 100 ? -3.109 0.784 -1.223 1.00 66.50 100 ALA A O 1
ATOM 748 N N . TYR A 1 101 ? -4.137 1.994 -2.801 1.00 71.50 101 TYR A N 1
ATOM 749 C CA . TYR A 1 101 ? -3.544 1.255 -3.920 1.00 71.50 101 TYR A CA 1
ATOM 750 C C . TYR A 1 101 ? -2.031 1.473 -4.044 1.00 71.50 101 TYR A C 1
ATOM 752 O O . TYR A 1 101 ? -1.279 0.514 -4.219 1.00 71.50 101 TYR A O 1
ATOM 760 N N . TRP A 1 102 ? -1.541 2.711 -3.924 1.00 65.94 102 TRP A N 1
ATOM 761 C CA . TRP A 1 102 ? -0.101 2.965 -4.022 1.00 65.94 102 TRP A CA 1
ATOM 762 C C . TRP A 1 102 ? 0.671 2.412 -2.835 1.00 65.94 102 TRP A C 1
ATOM 764 O O . TRP A 1 102 ? 1.799 1.959 -3.029 1.00 65.94 102 TRP A O 1
ATOM 774 N N . THR A 1 103 ? 0.088 2.419 -1.635 1.00 67.88 103 THR A N 1
ATOM 775 C CA . THR A 1 103 ? 0.717 1.794 -0.463 1.00 67.88 103 THR A CA 1
ATOM 776 C C . THR A 1 103 ? 0.807 0.286 -0.660 1.00 67.88 103 THR A C 1
ATOM 778 O O . THR A 1 103 ? 1.895 -0.274 -0.528 1.00 67.88 103 THR A O 1
ATOM 781 N N . LEU A 1 104 ? -0.273 -0.353 -1.125 1.00 70.25 104 LEU A N 1
ATOM 782 C CA . LEU A 1 104 ? -0.269 -1.772 -1.479 1.00 70.25 104 LEU A CA 1
ATOM 783 C C . LEU A 1 104 ? 0.851 -2.104 -2.477 1.00 70.25 104 LEU A C 1
ATOM 785 O O . LEU A 1 104 ? 1.716 -2.937 -2.212 1.00 70.25 104 LEU A O 1
ATOM 789 N N . VAL A 1 105 ? 0.879 -1.418 -3.620 1.00 67.81 105 VAL A N 1
ATOM 790 C CA . VAL A 1 105 ? 1.859 -1.701 -4.678 1.00 67.81 105 VAL A CA 1
ATOM 791 C C . VAL A 1 105 ? 3.287 -1.367 -4.238 1.00 67.81 105 VAL A C 1
ATOM 793 O O . VAL A 1 105 ? 4.228 -1.939 -4.768 1.00 67.81 105 VAL A O 1
ATOM 796 N N . ARG A 1 106 ? 3.504 -0.472 -3.269 1.00 68.06 106 ARG A N 1
ATOM 797 C CA . ARG A 1 106 ? 4.861 -0.146 -2.794 1.00 68.06 106 ARG A CA 1
ATOM 798 C C . ARG A 1 106 ? 5.399 -1.121 -1.752 1.00 68.06 106 ARG A C 1
ATOM 800 O O . ARG A 1 106 ? 6.617 -1.281 -1.696 1.00 68.06 106 ARG A O 1
ATOM 807 N N . HIS A 1 107 ? 4.531 -1.726 -0.943 1.00 77.19 107 HIS A N 1
ATOM 808 C CA . HIS A 1 107 ? 4.945 -2.467 0.250 1.00 77.19 107 HIS A CA 1
ATOM 809 C C . HIS A 1 107 ? 4.700 -3.977 0.177 1.00 77.19 107 HIS A C 1
ATOM 811 O O . HIS A 1 107 ? 5.194 -4.685 1.048 1.00 77.19 107 HIS A O 1
ATOM 817 N N . MET A 1 108 ? 4.049 -4.502 -0.866 1.00 86.25 108 MET A N 1
ATOM 818 C CA . MET A 1 108 ? 3.815 -5.946 -0.975 1.00 86.25 108 MET A CA 1
ATOM 819 C C . MET A 1 108 ? 5.113 -6.766 -1.115 1.00 86.25 108 MET A C 1
ATOM 821 O O . MET A 1 108 ? 5.927 -6.474 -2.003 1.00 86.25 108 MET A O 1
ATOM 825 N N . PRO A 1 109 ? 5.285 -7.827 -0.300 1.00 89.81 109 PRO A N 1
ATOM 826 C CA . PRO A 1 109 ? 6.275 -8.870 -0.541 1.00 89.81 109 PRO A CA 1
ATOM 827 C C . PRO A 1 109 ? 6.109 -9.498 -1.929 1.00 89.81 109 PRO A C 1
ATOM 829 O O . PRO A 1 109 ? 4.995 -9.658 -2.430 1.00 89.81 109 PRO A O 1
ATOM 832 N N . ILE A 1 110 ? 7.224 -9.865 -2.550 1.00 92.31 1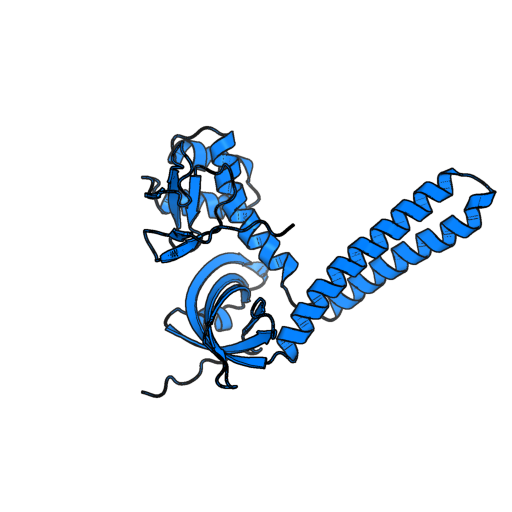10 ILE A N 1
ATOM 833 C CA . ILE A 1 110 ? 7.266 -10.491 -3.866 1.00 92.31 110 ILE A CA 1
ATOM 834 C C . ILE A 1 110 ? 7.222 -12.011 -3.715 1.00 92.31 110 ILE A C 1
ATOM 836 O O . ILE A 1 110 ? 7.922 -12.586 -2.884 1.00 92.31 110 ILE A O 1
ATOM 840 N N . ASN A 1 111 ? 6.407 -12.674 -4.531 1.00 91.94 111 ASN A N 1
ATOM 841 C CA . ASN A 1 111 ? 6.471 -14.127 -4.675 1.00 91.94 111 ASN A CA 1
ATOM 842 C C . ASN A 1 111 ? 7.491 -14.515 -5.764 1.00 91.94 111 ASN A C 1
ATOM 844 O O . ASN A 1 111 ? 8.017 -13.657 -6.479 1.00 91.94 111 ASN A O 1
ATOM 848 N N . GLY A 1 112 ? 7.769 -15.814 -5.915 1.00 92.00 112 GLY A N 1
ATOM 849 C CA . GLY A 1 112 ? 8.744 -16.299 -6.903 1.00 92.00 112 GLY A CA 1
ATOM 850 C C . GLY A 1 112 ? 8.414 -15.890 -8.346 1.00 92.00 112 GLY A C 1
ATOM 851 O O . GLY A 1 112 ? 9.308 -15.519 -9.103 1.00 92.00 112 GLY A O 1
ATOM 852 N N . PHE A 1 113 ? 7.129 -15.867 -8.712 1.00 93.00 113 PHE A N 1
ATOM 853 C CA . PHE A 1 113 ? 6.694 -15.421 -10.039 1.00 93.00 113 PHE A CA 1
ATOM 854 C C . PHE A 1 113 ? 6.955 -13.925 -10.264 1.00 93.00 113 PHE A C 1
ATOM 856 O O . PHE A 1 113 ? 7.484 -13.535 -11.303 1.00 93.00 113 PHE A O 1
ATOM 863 N N . GLY A 1 114 ? 6.654 -13.084 -9.273 1.00 92.12 114 GLY A N 1
ATOM 864 C CA . GLY A 1 114 ? 6.966 -11.659 -9.315 1.00 92.12 114 GLY A CA 1
ATOM 865 C C . GLY A 1 114 ? 8.468 -11.407 -9.446 1.00 92.12 114 GLY A C 1
ATOM 866 O O . GLY A 1 114 ? 8.873 -10.564 -10.244 1.00 92.12 114 GLY A O 1
ATOM 867 N N . PHE A 1 115 ? 9.299 -12.164 -8.717 1.00 95.19 115 PHE A N 1
ATOM 868 C CA . PHE A 1 115 ? 10.759 -12.086 -8.833 1.00 95.19 115 PHE A CA 1
ATOM 869 C C . PHE A 1 115 ? 11.209 -12.389 -10.263 1.00 95.19 115 PHE A C 1
ATOM 871 O O . PHE A 1 115 ? 11.954 -11.605 -10.851 1.00 95.19 115 PHE A O 1
ATOM 878 N N . PHE A 1 116 ? 10.709 -13.485 -10.841 1.00 96.44 116 PHE A N 1
ATOM 879 C CA . PHE A 1 116 ? 11.013 -13.871 -12.216 1.00 96.44 116 PHE A CA 1
ATOM 880 C C . PHE A 1 116 ? 10.624 -12.776 -13.219 1.00 96.44 116 PHE A C 1
ATOM 882 O O . PHE A 1 116 ? 11.450 -12.383 -14.040 1.00 96.44 116 PHE A O 1
ATOM 889 N N . LEU A 1 117 ? 9.411 -12.219 -13.119 1.00 95.38 117 LEU A N 1
ATOM 890 C CA . LEU A 1 117 ? 8.968 -11.138 -14.005 1.00 95.38 117 LEU A CA 1
ATOM 891 C C . LEU A 1 117 ? 9.853 -9.891 -13.894 1.00 95.38 117 LEU A C 1
ATOM 893 O O . LEU A 1 117 ? 10.240 -9.315 -14.910 1.00 95.38 117 LEU A O 1
ATOM 897 N N . HIS A 1 118 ? 10.208 -9.477 -12.675 1.00 94.25 118 HIS A N 1
ATOM 898 C CA . HIS A 1 118 ? 11.115 -8.347 -12.481 1.00 94.25 118 HIS A CA 1
ATOM 899 C C . HIS A 1 118 ? 12.497 -8.612 -13.081 1.00 94.25 118 HIS A C 1
ATOM 901 O O . HIS A 1 118 ? 13.041 -7.723 -13.736 1.00 94.25 118 HIS A O 1
ATOM 907 N N . ALA A 1 119 ? 13.040 -9.820 -12.911 1.00 96.44 119 ALA A N 1
ATOM 908 C CA . ALA A 1 119 ? 14.304 -10.210 -13.522 1.00 96.44 119 ALA A CA 1
ATOM 909 C C . ALA A 1 119 ? 14.231 -10.108 -15.054 1.00 96.44 119 ALA A C 1
ATOM 911 O O . ALA A 1 119 ? 15.076 -9.447 -15.655 1.00 96.44 119 ALA A O 1
ATOM 912 N N . VAL A 1 120 ? 13.186 -10.664 -15.680 1.00 97.88 120 VAL A N 1
ATOM 913 C CA . VAL A 1 120 ? 12.970 -10.575 -17.135 1.00 97.88 120 VAL A CA 1
ATOM 914 C C . VAL A 1 120 ? 12.944 -9.121 -17.609 1.00 97.88 120 VAL A C 1
ATOM 916 O O . VAL A 1 120 ? 13.618 -8.792 -18.581 1.00 97.88 120 VAL A O 1
ATOM 919 N N . PHE A 1 121 ? 12.229 -8.225 -16.924 1.00 97.50 121 PHE A N 1
ATOM 920 C CA . PHE A 1 121 ? 12.170 -6.819 -17.335 1.00 97.50 121 PHE A CA 1
ATOM 921 C C . PHE A 1 121 ? 13.488 -6.067 -17.134 1.00 97.50 121 PHE A C 1
ATOM 923 O O . PHE A 1 121 ? 13.868 -5.275 -17.996 1.00 97.50 121 PHE A O 1
ATOM 930 N N . VAL A 1 122 ? 14.189 -6.300 -16.022 1.00 97.69 122 VAL A N 1
ATOM 931 C CA . VAL A 1 122 ? 15.480 -5.650 -15.750 1.00 97.69 122 VAL A CA 1
ATOM 932 C C . VAL A 1 122 ? 16.529 -6.113 -16.760 1.00 97.69 122 VAL A C 1
ATOM 934 O O . VAL A 1 122 ? 17.152 -5.276 -17.412 1.00 97.69 122 VAL A O 1
ATOM 937 N N . PHE A 1 123 ? 16.688 -7.427 -16.942 1.00 98.00 123 PHE A N 1
ATOM 938 C CA . PHE A 1 123 ? 17.658 -7.979 -17.890 1.00 98.00 123 PHE A CA 1
ATOM 939 C C . PHE A 1 123 ? 17.264 -7.713 -19.342 1.00 98.00 123 PHE A C 1
ATOM 941 O O . PHE A 1 123 ? 18.136 -7.418 -20.151 1.00 98.00 123 PHE A O 1
ATOM 948 N N . GLY A 1 124 ? 15.972 -7.738 -19.674 1.00 97.94 124 GLY A N 1
ATOM 949 C CA . GLY A 1 124 ? 15.479 -7.382 -21.003 1.00 97.94 124 GLY A CA 1
ATOM 950 C C . GLY A 1 124 ? 15.766 -5.922 -21.355 1.00 97.94 124 GLY A C 1
ATOM 951 O O . GLY A 1 124 ? 16.316 -5.647 -22.417 1.00 97.94 124 GLY A O 1
ATOM 952 N N . GLY A 1 125 ? 15.474 -4.983 -20.448 1.00 97.69 125 GLY A N 1
ATOM 953 C CA . GLY A 1 125 ? 15.787 -3.563 -20.642 1.00 97.69 125 GLY A CA 1
ATOM 954 C C . GLY A 1 125 ? 17.289 -3.297 -20.767 1.00 97.69 125 GLY A C 1
ATOM 955 O O . GLY A 1 125 ? 17.716 -2.581 -21.672 1.00 97.69 125 GLY A O 1
ATOM 956 N N . ALA A 1 126 ? 18.096 -3.924 -19.905 1.00 98.25 126 ALA A N 1
ATOM 957 C CA . ALA A 1 126 ? 19.553 -3.836 -19.969 1.00 98.25 126 ALA A CA 1
ATOM 958 C C . ALA A 1 126 ? 20.113 -4.461 -21.258 1.00 98.25 126 ALA A C 1
ATOM 960 O O . ALA A 1 126 ? 21.015 -3.895 -21.867 1.00 98.25 126 ALA A O 1
ATOM 961 N N . GLY A 1 127 ? 19.548 -5.586 -21.704 1.00 98.25 127 GLY A N 1
ATOM 962 C CA . GLY A 1 127 ? 19.905 -6.253 -22.954 1.00 98.25 127 GLY A CA 1
ATOM 963 C C . GLY A 1 127 ? 19.590 -5.402 -24.183 1.00 98.25 127 GLY A C 1
ATOM 964 O O . GLY A 1 127 ? 20.451 -5.252 -25.043 1.00 98.25 127 GLY A O 1
ATOM 965 N N . ILE A 1 128 ? 18.407 -4.774 -24.234 1.00 98.12 128 ILE A N 1
ATOM 966 C CA . ILE A 1 128 ? 18.042 -3.813 -25.290 1.00 98.12 128 ILE A CA 1
ATOM 967 C C . ILE A 1 128 ? 19.018 -2.637 -25.301 1.00 98.12 128 ILE A C 1
ATOM 969 O O . ILE A 1 128 ? 19.493 -2.254 -26.367 1.00 98.12 128 ILE A O 1
ATOM 973 N N . ALA A 1 129 ? 19.343 -2.080 -24.131 1.00 98.19 129 ALA A N 1
ATOM 974 C CA . ALA A 1 129 ? 20.280 -0.967 -24.035 1.00 98.19 129 ALA A CA 1
ATOM 975 C C . ALA A 1 129 ? 21.692 -1.362 -24.496 1.00 98.19 129 ALA A C 1
ATOM 977 O O . ALA A 1 129 ? 22.310 -0.630 -25.262 1.00 98.19 129 ALA A O 1
ATOM 978 N N . ALA A 1 130 ? 22.190 -2.530 -24.083 1.00 98.31 130 ALA A N 1
ATOM 979 C CA . ALA A 1 130 ? 23.498 -3.033 -24.494 1.00 98.31 130 ALA A CA 1
ATOM 980 C C . ALA A 1 130 ? 23.555 -3.310 -26.003 1.00 98.31 130 ALA A C 1
ATOM 982 O O . ALA A 1 130 ? 24.496 -2.882 -26.664 1.00 98.31 130 ALA A O 1
ATOM 983 N N . TRP A 1 131 ? 22.531 -3.962 -26.558 1.00 98.25 131 TRP A N 1
ATOM 984 C CA . TRP A 1 131 ? 22.423 -4.204 -27.997 1.00 98.25 131 TRP A CA 1
ATOM 985 C C . TRP A 1 131 ? 22.345 -2.894 -28.792 1.00 98.25 131 TRP A C 1
ATOM 987 O O . TRP A 1 131 ? 23.087 -2.714 -29.751 1.00 98.25 131 TRP A O 1
ATOM 997 N N . ALA A 1 132 ? 21.514 -1.937 -28.374 1.00 97.81 132 ALA A N 1
ATOM 998 C CA . ALA A 1 132 ? 21.427 -0.638 -29.037 1.00 97.81 132 ALA A CA 1
ATOM 999 C C . ALA A 1 132 ? 22.764 0.122 -28.983 1.00 97.81 132 ALA A C 1
ATOM 1001 O O . ALA A 1 132 ? 23.133 0.789 -29.946 1.00 97.81 132 ALA A O 1
ATOM 1002 N N . ALA A 1 133 ? 23.531 -0.019 -27.897 1.00 97.75 133 ALA A N 1
ATOM 1003 C CA . ALA A 1 133 ? 24.843 0.609 -27.779 1.00 97.75 133 ALA A CA 1
ATOM 1004 C C . ALA A 1 133 ? 25.838 0.084 -28.827 1.00 97.75 133 ALA A C 1
ATOM 1006 O O . ALA A 1 133 ? 26.628 0.871 -29.345 1.00 97.75 133 ALA A O 1
ATOM 1007 N N . THR A 1 134 ? 25.773 -1.201 -29.205 1.00 97.75 134 THR A N 1
ATOM 1008 C CA . THR A 1 134 ? 26.636 -1.735 -30.275 1.00 97.75 134 THR A CA 1
ATOM 1009 C C . THR A 1 134 ? 26.260 -1.199 -31.657 1.00 97.75 134 THR A C 1
ATOM 1011 O O . THR A 1 134 ? 27.104 -1.194 -32.543 1.00 97.75 134 THR A O 1
ATOM 1014 N N . GLN A 1 135 ? 25.020 -0.730 -31.839 1.00 97.62 135 GLN A N 1
ATOM 1015 C CA . GLN A 1 135 ? 24.516 -0.153 -33.094 1.00 97.62 135 GLN A CA 1
ATOM 1016 C C . GLN A 1 135 ? 24.647 1.380 -33.152 1.00 97.62 135 GLN A C 1
ATOM 1018 O O . GLN A 1 135 ? 24.348 2.000 -34.170 1.00 97.62 135 GLN A O 1
ATOM 1023 N N . ALA A 1 136 ? 25.115 2.024 -32.077 1.00 94.69 136 ALA A N 1
ATOM 1024 C CA . ALA A 1 136 ? 25.168 3.484 -31.977 1.00 94.69 136 ALA A CA 1
ATOM 1025 C C . ALA A 1 136 ? 26.086 4.154 -33.015 1.00 94.69 136 ALA A C 1
ATOM 1027 O O . ALA A 1 136 ? 25.918 5.338 -33.301 1.00 94.69 136 ALA A O 1
ATOM 1028 N N . VAL A 1 137 ? 27.024 3.401 -33.600 1.00 95.88 137 VAL A N 1
ATOM 1029 C CA . VAL A 1 137 ? 27.877 3.870 -34.703 1.00 95.88 137 VAL A CA 1
ATOM 1030 C C . VAL A 1 137 ? 27.114 4.037 -36.019 1.00 95.88 137 VAL A C 1
ATOM 1032 O O . VAL A 1 137 ? 27.507 4.862 -36.837 1.00 95.88 137 VAL A O 1
ATOM 1035 N N . GLU A 1 138 ? 26.028 3.287 -36.226 1.00 95.69 138 GLU A N 1
ATOM 1036 C CA . GLU A 1 138 ? 25.243 3.330 -37.465 1.00 95.69 138 GLU A CA 1
ATOM 1037 C C . GLU A 1 138 ? 24.265 4.506 -37.482 1.00 95.69 138 GLU A C 1
ATOM 1039 O O . GLU A 1 138 ? 23.989 5.089 -38.529 1.00 95.69 138 GLU A O 1
ATOM 1044 N N . SER A 1 139 ? 23.716 4.858 -36.317 1.00 96.88 139 SER A N 1
ATOM 1045 C CA . SER A 1 139 ? 22.763 5.954 -36.192 1.00 96.88 139 SER A CA 1
ATOM 1046 C C . SER A 1 139 ? 22.692 6.490 -34.761 1.00 96.88 139 SER A C 1
ATOM 1048 O O . SER A 1 139 ? 22.543 5.709 -33.815 1.00 96.88 139 SER A O 1
ATOM 1050 N N . PRO A 1 140 ? 22.665 7.824 -34.573 1.00 95.25 140 PRO A N 1
ATOM 1051 C CA . PRO A 1 140 ? 22.463 8.421 -33.256 1.00 95.25 140 PRO A CA 1
ATOM 1052 C C . PRO A 1 140 ? 21.083 8.100 -32.660 1.00 95.25 140 PRO A C 1
ATOM 1054 O O . PRO A 1 140 ? 20.906 8.223 -31.450 1.00 95.25 140 PRO A O 1
ATOM 1057 N N . ALA A 1 141 ? 20.110 7.640 -33.458 1.00 96.31 141 ALA A N 1
ATOM 1058 C CA . ALA A 1 141 ? 18.806 7.207 -32.952 1.00 96.31 141 ALA A CA 1
ATOM 1059 C C . ALA A 1 141 ? 18.922 6.051 -31.939 1.00 96.31 141 ALA A C 1
ATOM 1061 O O . ALA A 1 141 ? 18.135 5.975 -30.994 1.00 96.31 141 ALA A O 1
ATOM 1062 N N . TYR A 1 142 ? 19.939 5.193 -32.070 1.00 97.56 142 TYR A N 1
ATOM 1063 C CA . TYR A 1 142 ? 20.181 4.118 -31.110 1.00 97.56 142 TYR A CA 1
ATOM 1064 C C . TYR A 1 142 ? 20.568 4.638 -29.721 1.00 97.56 142 TYR A C 1
ATOM 1066 O O . TYR A 1 142 ? 20.251 3.980 -28.734 1.00 97.56 142 TYR A O 1
ATOM 1074 N N . LEU A 1 143 ? 21.139 5.843 -29.596 1.00 97.19 143 LEU A N 1
ATOM 1075 C CA . LEU A 1 143 ? 21.398 6.453 -28.285 1.00 97.19 143 LEU A CA 1
ATOM 1076 C C . LEU A 1 143 ? 20.098 6.713 -27.512 1.00 97.19 143 LEU A C 1
ATOM 1078 O O . LEU A 1 143 ? 20.068 6.554 -26.291 1.00 97.19 143 LEU A O 1
ATOM 1082 N N . ALA A 1 144 ? 19.005 7.046 -28.206 1.00 97.00 144 ALA A N 1
ATOM 1083 C CA . ALA A 1 144 ? 17.695 7.182 -27.573 1.00 97.00 144 ALA A CA 1
ATOM 1084 C C . ALA A 1 144 ? 17.185 5.832 -27.043 1.00 97.00 144 ALA A C 1
ATOM 1086 O O . ALA A 1 144 ? 16.625 5.778 -25.949 1.00 97.00 144 ALA A O 1
ATOM 1087 N N . LEU A 1 145 ? 17.431 4.732 -27.766 1.00 97.12 145 LEU A N 1
ATOM 1088 C CA . LEU A 1 145 ? 17.094 3.378 -27.312 1.00 97.12 145 LEU A CA 1
ATOM 1089 C C . LEU A 1 145 ? 17.967 2.922 -26.138 1.00 97.12 145 LEU A C 1
ATOM 1091 O O . LEU A 1 145 ? 17.441 2.320 -25.203 1.00 97.12 145 LEU A O 1
ATOM 1095 N N . VAL A 1 146 ? 19.262 3.258 -26.134 1.00 98.06 146 VAL A N 1
ATOM 1096 C CA . VAL A 1 146 ? 20.153 3.039 -24.981 1.00 98.06 146 VAL A CA 1
ATOM 1097 C C . VAL A 1 146 ? 19.596 3.751 -23.751 1.00 98.06 146 VAL A C 1
ATOM 1099 O O . VAL A 1 146 ? 19.423 3.131 -22.701 1.00 98.06 146 VAL A O 1
ATOM 1102 N N . ALA A 1 147 ? 19.264 5.038 -23.886 1.00 97.81 147 ALA A N 1
ATOM 1103 C CA . ALA A 1 147 ? 18.724 5.836 -22.792 1.00 97.81 147 ALA A CA 1
ATOM 1104 C C . ALA A 1 147 ? 17.371 5.295 -22.301 1.00 97.81 147 ALA A C 1
ATOM 1106 O O . ALA A 1 147 ? 17.184 5.119 -21.098 1.00 97.81 147 ALA A O 1
ATOM 1107 N N . ALA A 1 148 ? 16.446 4.980 -23.212 1.00 97.56 148 ALA A N 1
ATOM 1108 C CA . ALA A 1 148 ? 15.126 4.456 -22.869 1.00 97.56 148 ALA A CA 1
ATOM 1109 C C . ALA A 1 148 ? 15.202 3.067 -22.213 1.00 97.56 148 ALA A C 1
ATOM 1111 O O . ALA A 1 148 ? 14.583 2.849 -21.170 1.00 97.56 148 ALA A O 1
ATOM 1112 N N . GLY A 1 149 ? 15.987 2.143 -22.778 1.00 97.69 149 GLY A N 1
ATOM 1113 C CA . GLY A 1 149 ? 16.188 0.795 -22.239 1.00 97.69 149 GLY A CA 1
ATOM 1114 C C . GLY A 1 149 ? 16.899 0.811 -20.885 1.00 97.69 149 GLY A C 1
ATOM 1115 O O . GLY A 1 149 ? 16.459 0.146 -19.945 1.00 97.69 149 GLY A O 1
ATOM 1116 N N . GLY A 1 150 ? 17.940 1.639 -20.750 1.00 97.88 150 GLY A N 1
ATOM 1117 C CA . GLY A 1 150 ? 18.668 1.835 -19.499 1.00 97.88 150 GLY A CA 1
ATOM 1118 C C . GLY A 1 150 ? 17.787 2.443 -18.408 1.00 97.88 150 GLY A C 1
ATOM 1119 O O . GLY A 1 150 ? 17.718 1.907 -17.302 1.00 97.88 150 GLY A O 1
ATOM 1120 N N . LEU A 1 151 ? 17.042 3.510 -18.723 1.00 98.00 151 LEU A N 1
ATOM 1121 C CA . LEU A 1 151 ? 16.096 4.124 -17.789 1.00 98.00 151 LEU A CA 1
ATOM 1122 C C . LEU A 1 151 ? 15.009 3.131 -17.365 1.00 98.00 151 LEU A C 1
ATOM 1124 O O . LEU A 1 151 ? 14.710 3.025 -16.176 1.00 98.00 151 LEU A O 1
ATOM 1128 N N . PHE A 1 152 ? 14.445 2.371 -18.306 1.00 97.75 152 PHE A N 1
ATOM 1129 C CA . PHE A 1 152 ? 13.472 1.326 -17.998 1.00 97.75 152 PHE A CA 1
ATOM 1130 C C . PHE A 1 152 ? 14.055 0.279 -17.039 1.00 97.75 152 PHE A C 1
ATOM 1132 O O . PHE A 1 152 ? 13.444 0.006 -16.005 1.00 97.75 152 PHE A O 1
ATOM 1139 N N . ALA A 1 153 ? 15.253 -0.249 -17.313 1.00 97.88 153 ALA A N 1
ATOM 1140 C CA . ALA A 1 153 ? 15.915 -1.222 -16.444 1.00 97.88 153 ALA A CA 1
ATOM 1141 C C . ALA A 1 153 ? 16.166 -0.662 -15.032 1.00 97.88 153 ALA A C 1
ATOM 1143 O O . ALA A 1 153 ? 15.855 -1.331 -14.046 1.00 97.88 153 ALA A O 1
ATOM 1144 N N . ILE A 1 154 ? 16.640 0.585 -14.920 1.00 97.94 154 ILE A N 1
ATOM 1145 C CA . ILE A 1 154 ? 16.861 1.269 -13.635 1.00 97.94 154 ILE A CA 1
ATOM 1146 C C . ILE A 1 154 ? 15.547 1.423 -12.860 1.00 97.94 154 ILE A C 1
ATOM 1148 O O . ILE A 1 154 ? 15.490 1.110 -11.669 1.00 97.94 154 ILE A O 1
ATOM 1152 N N . LEU A 1 155 ? 14.470 1.871 -13.513 1.00 96.06 155 LEU A N 1
ATOM 1153 C CA . LEU A 1 155 ? 13.164 2.039 -12.869 1.00 96.06 155 LEU A CA 1
ATOM 1154 C C . LEU A 1 155 ? 12.594 0.701 -12.383 1.00 96.06 155 LEU A C 1
ATOM 1156 O O . LEU A 1 155 ? 12.030 0.635 -11.285 1.00 96.06 155 LEU A O 1
ATOM 1160 N N . GLN A 1 156 ? 12.760 -0.367 -13.165 1.00 95.62 156 GLN A N 1
ATOM 1161 C CA . GLN A 1 156 ? 12.313 -1.703 -12.777 1.00 95.62 156 GLN A CA 1
ATOM 1162 C C . GLN A 1 156 ? 13.165 -2.294 -11.656 1.00 95.62 156 GLN A C 1
ATOM 1164 O O . GLN A 1 156 ? 12.603 -2.890 -10.736 1.00 95.62 156 GLN A O 1
ATOM 1169 N N . LEU A 1 157 ? 14.478 -2.054 -11.659 1.00 96.19 157 LEU A N 1
ATOM 1170 C CA . LEU A 1 157 ? 15.370 -2.438 -10.569 1.00 96.19 157 LEU A CA 1
ATOM 1171 C C . LEU A 1 157 ? 15.002 -1.700 -9.276 1.00 96.19 157 LEU A C 1
ATOM 1173 O O . LEU A 1 157 ? 14.860 -2.318 -8.226 1.00 96.19 157 LEU A O 1
ATOM 1177 N N . ALA A 1 158 ? 14.746 -0.393 -9.346 1.00 95.06 158 ALA A N 1
ATOM 1178 C CA . ALA A 1 158 ? 14.333 0.402 -8.192 1.00 95.06 158 ALA A CA 1
ATOM 1179 C C . ALA A 1 158 ? 12.972 -0.035 -7.617 1.00 95.06 158 ALA A C 1
ATOM 1181 O O . ALA A 1 158 ? 12.737 0.087 -6.412 1.00 95.06 158 ALA A O 1
ATOM 1182 N N . ARG A 1 159 ? 12.043 -0.518 -8.454 1.00 92.62 159 ARG A N 1
ATOM 1183 C CA . ARG A 1 159 ? 10.790 -1.149 -7.996 1.00 92.62 159 ARG A CA 1
ATOM 1184 C C . ARG A 1 159 ? 11.064 -2.507 -7.354 1.00 92.62 159 ARG A C 1
ATOM 1186 O O . ARG A 1 159 ? 10.614 -2.740 -6.238 1.00 92.62 159 ARG A O 1
ATOM 1193 N N . PHE A 1 160 ? 11.853 -3.349 -8.016 1.00 93.88 160 PHE A N 1
ATOM 1194 C CA . PHE A 1 160 ? 12.231 -4.670 -7.523 1.00 93.88 160 PHE A CA 1
ATOM 1195 C C . PHE A 1 160 ? 12.892 -4.602 -6.141 1.00 93.88 160 PHE A C 1
ATOM 1197 O O . PHE A 1 160 ? 12.455 -5.291 -5.227 1.00 93.88 160 PHE A O 1
ATOM 1204 N N . LEU A 1 161 ? 13.875 -3.717 -5.946 1.00 94.25 161 LEU A N 1
ATOM 1205 C CA . LEU A 1 161 ? 14.572 -3.562 -4.665 1.00 94.25 161 LEU A CA 1
ATOM 1206 C C . LEU A 1 161 ? 13.633 -3.150 -3.522 1.00 94.25 161 LEU A C 1
ATOM 1208 O O . LEU A 1 161 ? 13.829 -3.573 -2.384 1.00 94.25 161 LEU A O 1
ATOM 1212 N N . ARG A 1 162 ? 12.584 -2.366 -3.807 1.00 92.50 162 ARG A N 1
ATOM 1213 C CA . ARG A 1 162 ? 11.566 -2.011 -2.804 1.00 92.50 162 ARG A CA 1
ATOM 1214 C C . ARG A 1 162 ? 10.744 -3.222 -2.377 1.00 92.50 162 ARG A C 1
ATOM 1216 O O . ARG A 1 162 ? 10.576 -3.435 -1.178 1.00 92.50 162 ARG A O 1
ATOM 1223 N N . HIS A 1 163 ? 10.300 -4.032 -3.334 1.00 92.00 163 HIS A N 1
ATOM 1224 C CA . HIS A 1 163 ? 9.588 -5.277 -3.050 1.00 92.00 163 HIS A CA 1
ATOM 1225 C C . HIS A 1 163 ? 10.478 -6.311 -2.361 1.00 92.00 163 HIS A C 1
ATOM 1227 O O . HIS A 1 163 ? 10.040 -6.982 -1.426 1.00 92.00 163 HIS A O 1
ATOM 1233 N N . LEU A 1 164 ? 11.743 -6.416 -2.773 1.00 94.25 164 LEU A N 1
ATOM 1234 C CA . LEU A 1 164 ? 12.724 -7.282 -2.133 1.00 94.25 164 LEU A CA 1
ATOM 1235 C C . LEU A 1 164 ? 12.921 -6.875 -0.672 1.00 94.25 164 LEU A C 1
ATOM 1237 O O . LEU A 1 164 ? 12.864 -7.736 0.196 1.00 94.25 164 LEU A O 1
ATOM 1241 N N . ALA A 1 165 ? 13.050 -5.577 -0.379 1.00 94.38 165 ALA A N 1
ATOM 1242 C CA . ALA A 1 165 ? 13.120 -5.089 0.996 1.00 94.38 165 ALA A CA 1
ATOM 1243 C C . ALA A 1 165 ? 11.881 -5.497 1.811 1.00 94.38 165 ALA A C 1
ATOM 1245 O O . ALA A 1 165 ? 12.033 -6.046 2.898 1.00 94.38 165 ALA A O 1
ATOM 1246 N N . SER A 1 166 ? 10.666 -5.319 1.281 1.00 93.81 166 SER A N 1
ATOM 1247 C CA . SER A 1 166 ? 9.447 -5.802 1.950 1.00 93.81 166 SER A CA 1
ATOM 1248 C C . SER A 1 166 ? 9.447 -7.317 2.167 1.00 93.81 166 SER A C 1
ATOM 1250 O O . SER A 1 166 ? 9.053 -7.786 3.228 1.00 93.81 166 SER A O 1
ATOM 1252 N N . THR A 1 167 ? 9.945 -8.088 1.201 1.00 94.81 167 THR A N 1
ATOM 1253 C CA . THR A 1 167 ? 10.037 -9.557 1.281 1.00 94.81 167 THR A CA 1
ATOM 1254 C C . THR A 1 167 ? 11.023 -10.007 2.349 1.00 94.81 167 THR A C 1
ATOM 1256 O O . THR A 1 167 ? 10.728 -10.915 3.127 1.00 94.81 167 THR A O 1
ATOM 1259 N N . LEU A 1 168 ? 12.178 -9.343 2.426 1.00 95.69 168 LEU A N 1
ATOM 1260 C CA . LEU A 1 168 ? 13.182 -9.590 3.452 1.00 95.69 168 LEU A CA 1
ATOM 1261 C C . LEU A 1 168 ? 12.634 -9.265 4.841 1.00 95.69 168 LEU A C 1
ATOM 1263 O O . LEU A 1 168 ? 12.835 -10.049 5.759 1.00 95.69 168 LEU A O 1
ATOM 1267 N N . VAL A 1 169 ? 11.886 -8.173 5.001 1.00 96.00 169 VAL A N 1
ATOM 1268 C CA . VAL A 1 169 ? 11.262 -7.822 6.288 1.00 96.00 169 VAL A CA 1
ATOM 1269 C C . VAL A 1 169 ? 10.155 -8.813 6.652 1.00 96.00 169 VAL A C 1
ATOM 1271 O O . VAL A 1 169 ? 10.124 -9.308 7.776 1.00 96.00 169 VAL A O 1
ATOM 1274 N N . ALA A 1 170 ? 9.297 -9.183 5.702 1.00 94.75 170 ALA A N 1
ATOM 1275 C CA . ALA A 1 170 ? 8.244 -10.171 5.922 1.00 94.75 170 ALA A CA 1
ATOM 1276 C C . ALA A 1 170 ? 8.789 -11.571 6.268 1.00 94.75 170 ALA A C 1
ATOM 1278 O O . ALA A 1 170 ? 8.116 -12.335 6.957 1.00 94.75 170 ALA A O 1
ATOM 1279 N N . SER A 1 171 ? 10.006 -11.906 5.829 1.00 95.12 171 SER A N 1
ATOM 1280 C CA . SER A 1 171 ? 10.632 -13.214 6.083 1.00 95.12 171 SER A CA 1
ATOM 1281 C C . SER A 1 171 ? 11.542 -13.210 7.316 1.00 95.12 171 SER A C 1
ATOM 1283 O O . SER A 1 171 ? 11.502 -14.135 8.127 1.00 95.12 171 SER A O 1
ATOM 1285 N N . PHE A 1 172 ? 12.344 -12.157 7.477 1.00 96.44 172 PHE A N 1
ATOM 1286 C CA . PHE A 1 172 ? 13.481 -12.095 8.403 1.00 96.44 172 PHE A CA 1
ATOM 1287 C C . PHE A 1 172 ? 13.483 -10.862 9.313 1.00 96.44 172 PHE A C 1
ATOM 1289 O O . PHE A 1 172 ? 14.397 -10.714 10.118 1.00 96.44 172 PHE A O 1
ATOM 1296 N N . GLY A 1 173 ? 12.489 -9.976 9.209 1.00 96.69 173 GLY A N 1
ATOM 1297 C CA . GLY A 1 173 ? 12.385 -8.790 10.060 1.00 96.69 173 GLY A CA 1
ATOM 1298 C C . GLY A 1 173 ? 12.286 -9.132 11.547 1.00 96.69 173 GLY A C 1
ATOM 1299 O O . GLY A 1 173 ? 11.908 -10.253 11.917 1.00 96.69 173 GLY A O 1
ATOM 1300 N N . SER A 1 174 ? 12.604 -8.153 12.393 1.00 97.50 174 SER A N 1
ATOM 1301 C CA . SER A 1 174 ? 12.524 -8.272 13.850 1.00 97.50 174 SER A CA 1
ATOM 1302 C C . SER A 1 174 ? 11.116 -8.657 14.279 1.00 97.50 174 SER A C 1
ATOM 1304 O O . SER A 1 174 ? 10.137 -8.204 13.689 1.00 97.50 174 SER A O 1
ATOM 1306 N N . LEU A 1 175 ? 11.008 -9.514 15.290 1.00 97.75 175 LEU A N 1
ATOM 1307 C CA . LEU A 1 175 ? 9.724 -10.011 15.767 1.00 97.75 175 LEU A CA 1
ATOM 1308 C C . LEU A 1 175 ? 9.115 -9.080 16.816 1.00 97.75 175 LEU A C 1
ATOM 1310 O O . LEU A 1 175 ? 9.812 -8.497 17.645 1.00 97.75 175 LEU A O 1
ATOM 1314 N N . GLY A 1 176 ? 7.792 -8.986 16.792 1.00 96.88 176 GLY A N 1
ATOM 1315 C CA . GLY A 1 176 ? 7.018 -8.272 17.797 1.00 96.88 176 GLY A CA 1
ATOM 1316 C C . GLY A 1 176 ? 5.597 -8.804 17.904 1.00 96.88 176 GLY A C 1
ATOM 1317 O O . GLY A 1 176 ? 5.212 -9.790 17.260 1.00 96.88 176 GLY A O 1
ATOM 1318 N N . ARG A 1 177 ? 4.802 -8.137 18.732 1.00 97.56 177 ARG A N 1
ATOM 1319 C CA . ARG A 1 177 ? 3.370 -8.381 18.912 1.00 97.56 177 ARG A CA 1
ATOM 1320 C C . ARG A 1 177 ? 2.618 -7.170 18.377 1.00 97.56 177 ARG A C 1
ATOM 1322 O O . ARG A 1 177 ? 2.811 -6.068 18.874 1.00 97.56 177 ARG A O 1
ATOM 1329 N N . GLY A 1 178 ? 1.799 -7.363 17.351 1.00 97.25 178 GLY A N 1
ATOM 1330 C CA . GLY A 1 178 ? 0.974 -6.313 16.764 1.00 97.25 178 GLY A CA 1
ATOM 1331 C C . GLY A 1 178 ? -0.451 -6.419 17.283 1.00 97.25 178 GLY A C 1
ATOM 1332 O O . GLY A 1 178 ? -1.175 -7.334 16.893 1.00 97.25 178 GLY A O 1
ATOM 1333 N N . ARG A 1 179 ? -0.874 -5.496 18.144 1.00 97.62 179 ARG A N 1
ATOM 1334 C CA . ARG A 1 179 ? -2.285 -5.344 18.497 1.00 97.62 179 ARG A CA 1
ATOM 1335 C C . ARG A 1 179 ? -3.000 -4.645 17.351 1.00 97.62 179 ARG A C 1
ATOM 1337 O O . ARG A 1 179 ? -2.621 -3.547 16.950 1.00 97.62 179 ARG A O 1
ATOM 1344 N N . VAL A 1 180 ? -4.046 -5.268 16.829 1.00 96.81 180 VAL A N 1
ATOM 1345 C CA . VAL A 1 180 ? -4.865 -4.679 15.775 1.00 96.81 180 VAL A CA 1
ATOM 1346 C C . VAL A 1 180 ? -5.740 -3.593 16.386 1.00 96.81 180 VAL A C 1
ATOM 1348 O O . VAL A 1 180 ? -6.666 -3.879 17.145 1.00 96.81 180 VAL A O 1
ATOM 1351 N N . LEU A 1 181 ? -5.472 -2.336 16.048 1.00 94.75 181 LEU A N 1
ATOM 1352 C CA . LEU A 1 181 ? -6.291 -1.206 16.486 1.00 94.75 181 LEU A CA 1
ATOM 1353 C C . LEU A 1 181 ? -7.516 -1.027 15.582 1.00 94.75 181 LEU A C 1
ATOM 1355 O O . LEU A 1 181 ? -8.627 -0.752 16.047 1.00 94.75 181 LEU A O 1
ATOM 1359 N N . ARG A 1 182 ? -7.305 -1.166 14.269 1.00 92.81 182 ARG A N 1
ATOM 1360 C CA . ARG A 1 182 ? -8.316 -0.988 13.220 1.00 92.81 182 ARG A CA 1
ATOM 1361 C C . ARG A 1 182 ? -8.011 -1.916 12.050 1.00 92.81 182 ARG A C 1
ATOM 1363 O O . ARG A 1 182 ? -6.849 -2.114 11.717 1.00 92.81 182 ARG A O 1
ATOM 1370 N N . CYS A 1 183 ? -9.055 -2.409 11.398 1.00 93.06 183 CYS A N 1
ATOM 1371 C CA . CYS A 1 183 ? -8.972 -3.146 10.144 1.00 93.06 183 CYS A CA 1
ATOM 1372 C C . CYS A 1 183 ? -10.169 -2.742 9.283 1.00 93.06 183 CYS A C 1
ATOM 1374 O O . CYS A 1 183 ? -11.295 -2.721 9.779 1.00 93.06 183 CYS A O 1
ATOM 1376 N N . SER A 1 184 ? -9.927 -2.374 8.027 1.00 90.75 184 SER A N 1
ATOM 1377 C CA . SER A 1 184 ? -10.981 -2.035 7.072 1.00 90.75 184 SER A CA 1
ATOM 1378 C C . SER A 1 184 ? -10.736 -2.732 5.747 1.00 90.75 184 SER A C 1
ATOM 1380 O O . SER A 1 184 ? -9.634 -2.671 5.202 1.00 90.75 184 SER A O 1
ATOM 1382 N N . VAL A 1 185 ? -11.791 -3.324 5.192 1.00 89.44 185 VAL A N 1
ATOM 1383 C CA . VAL A 1 185 ? -11.776 -3.843 3.825 1.00 89.44 185 VAL A CA 1
ATOM 1384 C C . VAL A 1 185 ? -11.837 -2.665 2.855 1.00 89.44 185 VAL A C 1
ATOM 1386 O O . VAL A 1 185 ? -12.702 -1.795 2.953 1.00 89.44 185 VAL A O 1
ATOM 1389 N N . VAL A 1 186 ? -10.872 -2.615 1.942 1.00 84.75 186 VAL A N 1
ATOM 1390 C CA . VAL A 1 186 ? -10.814 -1.650 0.837 1.00 84.75 186 VAL A CA 1
ATOM 1391 C C . VAL A 1 186 ? -11.475 -2.235 -0.400 1.00 84.75 186 VAL A C 1
ATOM 1393 O O . VAL A 1 186 ? -12.211 -1.540 -1.093 1.00 84.75 186 VAL A O 1
ATOM 1396 N N . ARG A 1 187 ? -11.194 -3.511 -0.685 1.00 84.56 187 ARG A N 1
ATOM 1397 C CA . ARG A 1 187 ? -11.717 -4.223 -1.850 1.00 84.56 187 ARG A CA 1
ATOM 1398 C C . ARG A 1 187 ? -11.818 -5.713 -1.570 1.00 84.56 187 ARG A C 1
ATOM 1400 O O . ARG A 1 187 ? -10.891 -6.301 -1.025 1.00 84.56 187 ARG A O 1
ATOM 1407 N N . GLU A 1 188 ? -12.902 -6.318 -2.026 1.00 87.38 188 GLU A N 1
ATOM 1408 C CA . GLU A 1 188 ? -13.051 -7.767 -2.093 1.00 87.38 188 GLU A CA 1
ATOM 1409 C C . GLU A 1 188 ? -12.716 -8.276 -3.504 1.00 87.38 188 GLU A C 1
ATOM 1411 O O . GLU A 1 188 ? -13.127 -7.704 -4.517 1.00 87.38 188 GLU A O 1
ATOM 1416 N N . PHE A 1 189 ? -11.947 -9.360 -3.576 1.00 85.88 189 PHE A N 1
ATOM 1417 C CA . PHE A 1 189 ? -11.619 -10.091 -4.794 1.00 85.88 189 PHE A CA 1
ATOM 1418 C C . PHE A 1 189 ? -12.397 -11.407 -4.813 1.00 85.88 189 PHE A C 1
ATOM 1420 O O . PHE A 1 189 ? -11.838 -12.475 -4.560 1.00 85.88 189 PHE A O 1
ATOM 1427 N N . VAL A 1 190 ? -13.685 -11.329 -5.162 1.00 83.75 190 VAL A N 1
ATOM 1428 C CA . VAL A 1 190 ? -14.641 -12.457 -5.142 1.00 83.75 190 VAL A CA 1
ATOM 1429 C C . VAL A 1 190 ? -14.082 -13.719 -5.817 1.00 83.75 190 VAL A C 1
ATOM 1431 O O . VAL A 1 190 ? -14.178 -14.815 -5.279 1.00 83.75 190 VAL A O 1
ATOM 1434 N N . LYS A 1 191 ? -13.414 -13.578 -6.973 1.00 85.38 191 LYS A N 1
ATOM 1435 C CA . LYS A 1 191 ? -12.844 -14.718 -7.722 1.00 85.38 191 LYS A CA 1
ATOM 1436 C C . LYS A 1 191 ? -11.689 -15.435 -7.013 1.00 85.38 191 LYS A C 1
ATOM 1438 O O . LYS A 1 191 ? -11.401 -16.577 -7.345 1.00 85.38 191 LYS A O 1
ATOM 1443 N N . GLN A 1 192 ? -10.989 -14.752 -6.112 1.00 84.06 192 GLN A N 1
ATOM 1444 C CA . GLN A 1 192 ? -9.774 -15.242 -5.451 1.00 84.06 192 GLN A CA 1
ATOM 1445 C C . GLN A 1 192 ? -9.996 -15.508 -3.956 1.00 84.06 192 GLN A C 1
ATOM 1447 O O . GLN A 1 192 ? -9.047 -15.872 -3.268 1.00 84.06 192 GLN A O 1
ATOM 1452 N N . ASN A 1 193 ? -11.224 -15.303 -3.459 1.00 88.88 193 ASN A N 1
ATOM 1453 C CA . ASN A 1 193 ? -11.568 -15.303 -2.035 1.00 88.88 193 ASN A CA 1
ATOM 1454 C C . ASN A 1 193 ? -10.567 -14.498 -1.176 1.00 88.88 193 ASN A C 1
ATOM 1456 O O . ASN A 1 193 ? -10.085 -14.949 -0.134 1.00 88.88 193 ASN A O 1
ATOM 1460 N N . GLY A 1 194 ? -10.182 -13.324 -1.685 1.00 90.88 194 GLY A N 1
ATOM 1461 C CA . GLY A 1 194 ? -9.164 -12.466 -1.089 1.00 90.88 194 GLY A CA 1
ATOM 1462 C C . GLY A 1 194 ? -9.693 -11.065 -0.826 1.00 90.88 194 GLY A C 1
ATOM 1463 O O . GLY A 1 194 ? -10.565 -10.571 -1.534 1.00 90.88 194 GLY A O 1
ATOM 1464 N N . PHE A 1 195 ? -9.120 -10.397 0.163 1.00 91.00 195 PHE A N 1
ATOM 1465 C CA . PHE A 1 195 ? -9.491 -9.055 0.582 1.00 91.00 195 PHE A CA 1
ATOM 1466 C C . PHE A 1 195 ? -8.256 -8.163 0.566 1.00 91.00 195 PHE A C 1
ATOM 1468 O O . PHE A 1 195 ? -7.213 -8.512 1.118 1.00 91.00 195 PHE A O 1
ATOM 1475 N N . LEU A 1 196 ? -8.382 -6.992 -0.048 1.00 89.31 196 LEU A N 1
ATOM 1476 C CA . LEU A 1 196 ? -7.475 -5.882 0.179 1.00 89.31 196 LEU A CA 1
ATOM 1477 C C . LEU A 1 196 ? -7.915 -5.170 1.450 1.00 89.31 196 LEU A C 1
ATOM 1479 O O . LEU A 1 196 ? -9.016 -4.618 1.488 1.00 89.31 196 LEU A O 1
ATOM 1483 N N . VAL A 1 197 ? -7.063 -5.157 2.466 1.00 91.06 197 VAL A N 1
ATOM 1484 C CA . VAL A 1 197 ? -7.385 -4.575 3.770 1.00 91.06 197 VAL A CA 1
ATOM 1485 C C . VAL A 1 197 ? -6.326 -3.577 4.202 1.00 91.06 197 VAL A C 1
ATOM 1487 O O . VAL A 1 197 ? -5.147 -3.751 3.908 1.00 91.06 197 VAL A O 1
ATOM 1490 N N . VAL A 1 198 ? -6.747 -2.536 4.915 1.00 91.06 198 VAL A N 1
ATOM 1491 C CA . VAL A 1 198 ? -5.845 -1.623 5.623 1.00 91.06 198 VAL A CA 1
ATOM 1492 C C . VAL A 1 198 ? -5.968 -1.901 7.110 1.00 91.06 198 VAL A C 1
ATOM 1494 O O . VAL A 1 198 ? -7.070 -1.865 7.664 1.00 91.06 198 VAL A O 1
ATOM 1497 N N . VAL A 1 199 ? -4.836 -2.176 7.748 1.00 93.12 199 VAL A N 1
ATOM 1498 C CA . VAL A 1 199 ? -4.744 -2.535 9.161 1.00 93.12 199 VAL A CA 1
ATOM 1499 C C . VAL A 1 199 ? -3.830 -1.550 9.869 1.00 93.12 199 VAL A C 1
ATOM 1501 O O . VAL A 1 199 ? -2.757 -1.225 9.372 1.00 93.12 199 VAL A O 1
ATOM 1504 N N . VAL A 1 200 ? -4.257 -1.074 11.035 1.00 93.62 200 VAL A N 1
ATOM 1505 C CA . VAL A 1 200 ? -3.422 -0.269 11.930 1.00 93.62 200 VAL A CA 1
ATOM 1506 C C . VAL A 1 200 ? -2.987 -1.154 13.084 1.00 93.62 200 VAL A C 1
ATOM 1508 O O . VAL A 1 200 ? -3.836 -1.683 13.811 1.00 93.62 200 VAL A O 1
ATOM 1511 N N . PHE A 1 201 ? -1.678 -1.292 13.256 1.00 95.62 201 PHE A N 1
ATOM 1512 C CA . PHE A 1 201 ? -1.073 -2.047 14.341 1.00 95.62 201 PHE A CA 1
ATOM 1513 C C . PHE A 1 201 ? -0.479 -1.105 15.380 1.00 95.62 201 PHE A C 1
ATOM 1515 O O . PHE A 1 201 ? 0.234 -0.167 15.039 1.00 95.62 201 PHE A O 1
ATOM 1522 N N . GLU A 1 202 ? -0.715 -1.404 16.651 1.00 96.62 202 GLU A N 1
ATOM 1523 C CA . GLU A 1 202 ? 0.182 -1.019 17.735 1.00 96.62 202 GLU A CA 1
ATOM 1524 C C . GLU A 1 202 ? 1.177 -2.164 17.926 1.00 96.62 202 GLU A C 1
ATOM 1526 O O . GLU A 1 202 ? 0.807 -3.268 18.330 1.00 96.62 202 GLU A O 1
ATOM 1531 N N . VAL A 1 203 ? 2.433 -1.927 17.567 1.00 97.19 203 VAL A N 1
ATOM 1532 C CA . VAL A 1 203 ? 3.497 -2.924 17.617 1.00 97.19 203 VAL A CA 1
ATOM 1533 C C . VAL A 1 203 ? 4.28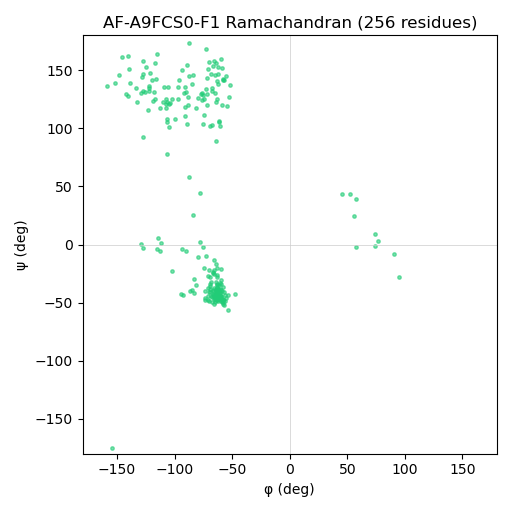4 -2.761 18.903 1.00 97.19 203 VAL A C 1
ATOM 1535 O O . VAL A 1 203 ? 4.838 -1.696 19.172 1.00 97.19 203 VAL A O 1
ATOM 1538 N N . VAL A 1 204 ? 4.381 -3.852 19.658 1.00 97.56 204 VAL A N 1
ATOM 1539 C CA . VAL A 1 204 ? 5.272 -4.009 20.807 1.00 97.56 204 VAL A CA 1
ATOM 1540 C C . VAL A 1 204 ? 6.418 -4.939 20.393 1.00 97.56 204 VAL A C 1
ATOM 1542 O O . VAL A 1 204 ? 6.192 -6.143 20.229 1.00 97.56 204 VAL A O 1
ATOM 1545 N N . PRO A 1 205 ? 7.626 -4.400 20.156 1.00 97.75 205 PRO A N 1
ATOM 1546 C CA . PRO A 1 205 ? 8.821 -5.187 19.859 1.00 97.75 205 PRO A CA 1
ATOM 1547 C C . PRO A 1 205 ? 9.171 -6.200 20.955 1.00 97.75 205 PRO A C 1
ATOM 1549 O O . PRO A 1 205 ? 9.059 -5.904 22.143 1.00 97.75 205 PRO A O 1
ATOM 1552 N N . ASP A 1 206 ? 9.654 -7.382 20.565 1.00 97.19 206 ASP A N 1
ATOM 1553 C CA . ASP A 1 206 ? 10.113 -8.397 21.527 1.00 97.19 206 ASP A CA 1
ATOM 1554 C C . ASP A 1 206 ? 11.465 -8.053 22.168 1.00 97.19 206 ASP A C 1
ATOM 1556 O O . ASP A 1 206 ? 11.801 -8.577 23.226 1.00 97.19 206 ASP A O 1
ATOM 1560 N N . ASP A 1 207 ? 12.242 -7.178 21.529 1.00 95.19 207 ASP A N 1
ATOM 1561 C CA . ASP A 1 207 ? 13.547 -6.717 22.011 1.00 95.19 207 ASP A CA 1
ATOM 1562 C C . ASP A 1 207 ? 13.445 -5.663 23.131 1.00 95.19 207 ASP A C 1
ATOM 1564 O O . ASP A 1 207 ? 14.461 -5.147 23.593 1.00 95.19 207 ASP A O 1
ATOM 1568 N N . GLY A 1 208 ? 12.224 -5.330 23.565 1.00 94.56 208 GLY A N 1
ATOM 1569 C CA . GLY A 1 208 ? 11.956 -4.325 24.593 1.00 94.56 208 GLY A CA 1
ATOM 1570 C C . GLY A 1 208 ? 12.071 -2.880 24.104 1.00 94.56 208 GLY A C 1
ATOM 1571 O O . GLY A 1 208 ? 11.904 -1.954 24.900 1.00 94.56 208 GLY A O 1
ATOM 1572 N N . SER A 1 209 ? 12.339 -2.650 22.815 1.00 95.12 209 SER A N 1
ATOM 1573 C CA . SER A 1 209 ? 12.354 -1.299 22.264 1.00 95.12 209 SER A CA 1
ATOM 1574 C C . SER A 1 209 ? 10.949 -0.664 22.291 1.00 95.12 209 SER A C 1
ATOM 1576 O O . SER A 1 209 ? 9.943 -1.376 22.349 1.00 95.12 209 SER A O 1
ATOM 1578 N N . PRO A 1 210 ? 10.836 0.683 22.262 1.00 96.69 210 PRO A N 1
ATOM 1579 C CA . PRO A 1 210 ? 9.555 1.356 22.466 1.00 96.69 210 PRO A CA 1
ATOM 1580 C C . PRO A 1 210 ? 8.493 0.922 21.461 1.00 96.69 210 PRO A C 1
ATOM 1582 O O . PRO A 1 210 ? 8.803 0.790 20.271 1.00 96.69 210 PRO A O 1
ATOM 1585 N N . ALA A 1 211 ? 7.253 0.783 21.931 1.00 96.50 211 ALA A N 1
ATOM 1586 C CA . ALA A 1 211 ? 6.110 0.518 21.071 1.00 96.50 211 ALA A CA 1
ATOM 1587 C C . ALA A 1 211 ? 5.935 1.625 20.019 1.00 96.50 211 ALA A C 1
ATOM 1589 O O . ALA A 1 211 ? 6.327 2.778 20.223 1.00 96.50 211 ALA A O 1
ATOM 1590 N N . PHE A 1 212 ? 5.362 1.268 18.875 1.00 95.50 212 PHE A N 1
ATOM 1591 C CA . PHE A 1 212 ? 5.067 2.211 17.801 1.00 95.50 212 PHE A CA 1
ATOM 1592 C C . PHE A 1 212 ? 3.786 1.817 17.074 1.00 95.50 212 PHE A C 1
ATOM 1594 O O . PHE A 1 212 ? 3.328 0.680 17.169 1.00 95.50 212 PHE A O 1
ATOM 1601 N N . VAL A 1 213 ? 3.200 2.769 16.353 1.00 93.50 213 VAL A N 1
ATOM 1602 C CA . VAL A 1 213 ? 2.002 2.540 15.545 1.00 93.50 213 VAL A CA 1
ATOM 1603 C C . VAL A 1 213 ? 2.385 2.591 14.079 1.00 93.50 213 VAL A C 1
ATOM 1605 O O . VAL A 1 213 ? 3.114 3.494 13.669 1.00 93.50 213 VAL A O 1
ATOM 1608 N N . ASP A 1 214 ? 1.875 1.642 13.303 1.00 92.06 214 ASP A N 1
ATOM 1609 C CA . ASP A 1 214 ? 2.073 1.603 11.859 1.00 92.06 214 ASP A CA 1
ATOM 1610 C C . ASP A 1 214 ? 0.788 1.194 11.130 1.00 92.06 214 ASP A C 1
ATOM 1612 O O . ASP A 1 214 ? -0.067 0.493 11.685 1.00 92.06 214 ASP A O 1
ATOM 1616 N N . GLN A 1 215 ? 0.638 1.668 9.894 1.00 90.56 215 GLN A N 1
ATOM 1617 C CA . GLN A 1 215 ? -0.509 1.371 9.040 1.00 90.56 215 GLN A CA 1
ATOM 1618 C C . GLN A 1 215 ? -0.050 0.613 7.805 1.00 90.56 215 GLN A C 1
ATOM 1620 O O . GLN A 1 215 ? 0.734 1.123 7.010 1.00 90.56 215 GLN A O 1
ATOM 1625 N N . GLU A 1 216 ? -0.655 -0.548 7.580 1.00 90.31 216 GLU A N 1
ATOM 1626 C CA . GLU A 1 216 ? -0.240 -1.459 6.525 1.00 90.31 216 GLU A CA 1
ATOM 1627 C C . GLU A 1 216 ? -1.400 -1.885 5.643 1.00 90.31 216 GLU A C 1
ATOM 1629 O O . GLU A 1 216 ? -2.534 -2.054 6.097 1.00 90.31 216 GLU A O 1
ATOM 1634 N N . THR A 1 217 ? -1.110 -2.043 4.352 1.00 89.81 217 THR A N 1
ATOM 1635 C CA . THR A 1 217 ? -2.091 -2.520 3.372 1.00 89.81 217 THR A CA 1
ATOM 1636 C C . THR A 1 217 ? -1.742 -3.943 2.969 1.00 89.81 217 THR A C 1
ATOM 1638 O O . THR A 1 217 ? -0.677 -4.195 2.410 1.00 89.81 217 THR A O 1
ATOM 1641 N N . LEU A 1 218 ? -2.645 -4.877 3.250 1.00 90.75 218 LEU A N 1
ATOM 1642 C CA . LEU A 1 218 ? -2.407 -6.310 3.142 1.00 90.75 218 LEU A CA 1
ATOM 1643 C C . LEU A 1 218 ? -3.405 -6.952 2.178 1.00 90.75 218 LEU A C 1
ATOM 1645 O O . LEU A 1 218 ? -4.568 -6.553 2.106 1.00 90.75 218 LEU A O 1
ATOM 1649 N N . LEU A 1 219 ? -2.957 -7.998 1.484 1.00 90.25 219 LEU A N 1
ATOM 1650 C CA . LEU A 1 219 ? -3.854 -8.984 0.890 1.00 90.25 219 LEU A CA 1
ATOM 1651 C C . LEU A 1 219 ? -4.075 -10.096 1.915 1.00 90.25 219 LEU A C 1
ATOM 1653 O O . LEU A 1 219 ? -3.126 -10.762 2.327 1.00 90.25 219 LEU A O 1
ATOM 1657 N N . ALA A 1 220 ? -5.319 -10.284 2.337 1.00 92.44 220 ALA A N 1
ATOM 1658 C CA . ALA A 1 220 ? -5.705 -11.281 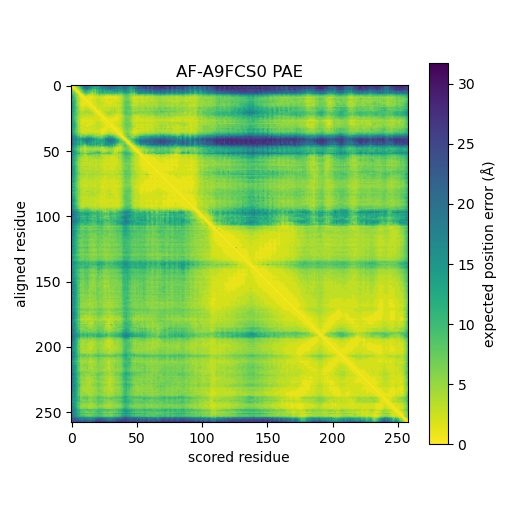3.324 1.00 92.44 220 ALA A CA 1
ATOM 1659 C C . ALA A 1 220 ? -6.758 -12.224 2.738 1.00 92.44 220 ALA A C 1
ATOM 1661 O O . ALA A 1 220 ? -7.703 -11.778 2.096 1.00 92.44 220 ALA A O 1
ATOM 1662 N N . GLY A 1 221 ? -6.619 -13.527 2.980 1.00 93.56 221 GLY A N 1
ATOM 1663 C CA . GLY A 1 221 ? -7.740 -14.457 2.824 1.00 93.56 221 GLY A CA 1
ATOM 1664 C C . GLY A 1 221 ? -8.757 -14.281 3.955 1.00 93.56 221 GLY A C 1
ATOM 1665 O O . GLY A 1 221 ? -8.458 -13.642 4.967 1.00 93.56 221 GLY A O 1
ATOM 1666 N N . GLU A 1 222 ? -9.936 -14.883 3.814 1.00 93.38 222 GLU A N 1
ATOM 1667 C CA . GLU A 1 222 ? -11.029 -14.783 4.794 1.00 93.38 222 GLU A CA 1
ATOM 1668 C C . GLU A 1 222 ? -10.599 -15.155 6.228 1.00 93.38 222 GLU A C 1
ATOM 1670 O O . GLU A 1 222 ? -10.900 -14.440 7.185 1.00 93.38 222 GLU A O 1
ATOM 1675 N N . GLU A 1 223 ? -9.829 -16.235 6.392 1.00 94.00 223 GLU A N 1
ATOM 1676 C CA . GLU A 1 223 ? -9.339 -16.668 7.707 1.00 94.00 223 GLU A CA 1
ATOM 1677 C C . GLU A 1 223 ? -8.394 -15.631 8.336 1.00 94.00 223 GLU A C 1
ATOM 1679 O O . GLU A 1 223 ? -8.542 -15.263 9.504 1.00 94.00 223 GLU A O 1
ATOM 1684 N N . SER A 1 224 ? -7.440 -15.117 7.554 1.00 95.25 224 SER A N 1
ATOM 1685 C CA . SER A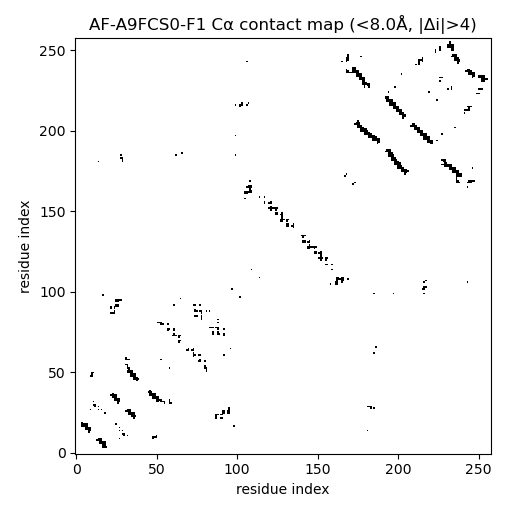 1 224 ? -6.528 -14.061 7.999 1.00 95.25 224 SER A CA 1
ATOM 1686 C C . SER A 1 224 ? -7.286 -12.783 8.349 1.00 95.25 224 SER A C 1
ATOM 1688 O O . SER A 1 224 ? -6.958 -12.145 9.345 1.00 95.25 224 SER A O 1
ATOM 1690 N N . LEU A 1 225 ? -8.325 -12.431 7.586 1.00 95.25 225 LEU A N 1
ATOM 1691 C CA . LEU A 1 225 ? -9.166 -11.268 7.860 1.00 95.25 225 LEU A CA 1
ATOM 1692 C C . LEU A 1 225 ? -9.857 -11.377 9.225 1.00 95.25 225 LEU A C 1
ATOM 1694 O O . LEU A 1 225 ? -9.789 -10.436 10.012 1.00 95.25 225 LEU A O 1
ATOM 1698 N N . ARG A 1 226 ? -10.433 -12.539 9.560 1.00 95.44 226 ARG A N 1
ATOM 1699 C CA . ARG A 1 226 ? -11.032 -12.775 10.889 1.00 95.44 226 ARG A CA 1
ATOM 1700 C C . ARG A 1 226 ? -10.007 -12.600 12.014 1.00 95.44 226 ARG A C 1
ATOM 1702 O O . ARG A 1 226 ? -10.314 -12.005 13.047 1.00 95.44 226 ARG A O 1
ATOM 1709 N N . LYS A 1 227 ? -8.771 -13.066 11.809 1.00 96.38 227 LYS A N 1
ATOM 1710 C CA . LYS A 1 227 ? -7.668 -12.911 12.777 1.00 96.38 227 LYS A CA 1
ATOM 1711 C C . LYS A 1 227 ? -7.187 -11.466 12.903 1.00 96.38 227 LYS A C 1
ATOM 1713 O O . LYS A 1 227 ? -6.759 -11.074 13.984 1.00 96.38 227 LYS A O 1
ATOM 1718 N N . LEU A 1 228 ? -7.323 -10.664 11.850 1.00 96.56 228 LEU A N 1
ATOM 1719 C CA . LEU A 1 228 ? -7.035 -9.228 11.829 1.00 96.56 228 LEU A CA 1
ATOM 1720 C C . LEU A 1 228 ? -8.213 -8.378 12.346 1.00 96.56 228 LEU A C 1
ATOM 1722 O O . LEU A 1 228 ? -8.343 -7.214 11.977 1.00 96.56 228 LEU A O 1
ATOM 1726 N N . SER A 1 229 ? -9.082 -8.931 13.195 1.00 95.31 229 SER A N 1
ATOM 1727 C CA . SER A 1 229 ? -10.142 -8.156 13.849 1.00 95.31 229 SER A CA 1
ATOM 1728 C C . SER A 1 229 ? -9.565 -7.214 14.918 1.00 95.31 229 SER A C 1
ATOM 1730 O O . SER A 1 229 ? -8.629 -7.603 15.623 1.00 95.31 229 SER A O 1
ATOM 1732 N N . PRO A 1 230 ? -10.114 -5.993 15.085 1.00 95.50 230 PRO A N 1
ATOM 1733 C CA . PRO A 1 230 ? -9.698 -5.078 16.146 1.00 95.50 230 PRO A CA 1
ATOM 1734 C C . PRO A 1 230 ? -9.713 -5.731 17.532 1.00 95.50 230 PRO A C 1
ATOM 1736 O O . PRO A 1 230 ? -10.651 -6.439 17.884 1.00 95.50 230 PRO A O 1
ATOM 1739 N N . GLY A 1 231 ? -8.675 -5.469 18.323 1.00 94.94 231 GLY A N 1
ATOM 1740 C CA . GLY A 1 231 ? -8.472 -6.049 19.651 1.00 94.94 231 GLY A CA 1
ATOM 1741 C C . GLY A 1 231 ? -7.580 -7.289 19.659 1.00 94.94 231 GLY A C 1
ATOM 1742 O O . GLY A 1 231 ? -6.878 -7.497 20.647 1.00 94.94 231 GLY A O 1
ATOM 1743 N N . ASN A 1 232 ? -7.524 -8.054 18.564 1.00 97.12 232 ASN A N 1
ATOM 1744 C CA . ASN A 1 232 ? -6.632 -9.208 18.475 1.00 97.12 232 ASN A CA 1
ATOM 1745 C C . ASN A 1 232 ? -5.165 -8.775 18.517 1.00 97.12 232 ASN A C 1
ATOM 1747 O O . ASN A 1 232 ? -4.784 -7.738 17.971 1.00 97.12 232 ASN A O 1
ATOM 1751 N N . VAL A 1 233 ? -4.326 -9.611 19.121 1.00 97.62 233 VAL A N 1
ATOM 1752 C CA . VAL A 1 233 ? -2.870 -9.466 19.078 1.00 97.62 233 VAL A CA 1
ATOM 1753 C C . VAL A 1 233 ? -2.324 -10.541 18.157 1.00 97.62 233 VAL A C 1
ATOM 1755 O O . VAL A 1 233 ? -2.561 -11.724 18.379 1.00 97.62 233 VAL A O 1
ATOM 1758 N N . VAL A 1 234 ? -1.597 -10.145 17.118 1.00 97.62 234 VAL A N 1
ATOM 1759 C CA . VAL A 1 234 ? -1.003 -11.068 16.148 1.00 97.62 234 VAL A CA 1
ATOM 1760 C C . VAL A 1 234 ? 0.513 -10.982 16.167 1.00 97.62 234 VAL A C 1
ATOM 1762 O O . VAL A 1 234 ? 1.102 -9.972 16.558 1.00 97.62 234 VAL A O 1
ATOM 1765 N N . ARG A 1 235 ? 1.173 -12.056 15.737 1.00 97.75 235 ARG A N 1
ATOM 1766 C CA . ARG A 1 235 ? 2.620 -12.034 15.536 1.00 97.75 235 ARG A CA 1
ATOM 1767 C C . ARG A 1 235 ? 2.958 -11.201 14.301 1.00 97.75 235 ARG A C 1
ATOM 1769 O O . ARG A 1 235 ? 2.397 -11.434 13.231 1.00 97.75 235 ARG A O 1
ATOM 1776 N N . VAL A 1 236 ? 3.885 -10.257 14.445 1.00 97.56 236 VAL A N 1
ATOM 1777 C CA . VAL A 1 236 ? 4.333 -9.393 13.344 1.00 97.56 236 VAL A CA 1
ATOM 1778 C C . VAL A 1 236 ? 5.849 -9.416 13.198 1.00 97.56 236 VAL A C 1
ATOM 1780 O O . VAL A 1 236 ? 6.576 -9.725 14.146 1.00 97.56 236 VAL A O 1
ATOM 1783 N N . ARG A 1 237 ? 6.313 -9.069 12.000 1.00 97.50 237 ARG A N 1
ATOM 1784 C CA . ARG A 1 237 ? 7.696 -8.732 11.683 1.00 97.50 237 ARG A CA 1
ATOM 1785 C C . ARG A 1 237 ? 7.788 -7.287 11.232 1.00 97.50 237 ARG A C 1
ATOM 1787 O O . ARG A 1 237 ? 6.909 -6.822 10.514 1.00 97.50 237 ARG A O 1
ATOM 1794 N N . PHE A 1 238 ? 8.856 -6.604 11.616 1.00 96.75 238 PHE A N 1
ATOM 1795 C CA . PHE A 1 238 ? 9.068 -5.207 11.258 1.00 96.75 238 PHE A CA 1
ATOM 1796 C C . PHE A 1 238 ? 10.528 -4.905 10.910 1.00 96.75 238 PHE A C 1
ATOM 1798 O O . PHE A 1 238 ? 11.432 -5.690 11.212 1.00 96.75 238 PHE A O 1
ATOM 1805 N N . ASP A 1 239 ? 10.760 -3.784 10.224 1.00 95.56 239 ASP A N 1
ATOM 1806 C CA . ASP A 1 239 ? 12.110 -3.303 9.917 1.00 95.56 239 ASP A CA 1
ATOM 1807 C C . ASP A 1 239 ? 12.661 -2.381 11.011 1.00 95.56 239 ASP A C 1
ATOM 1809 O O . ASP A 1 239 ? 11.915 -1.727 11.732 1.00 95.56 239 ASP A O 1
ATOM 1813 N N . GLY A 1 240 ? 13.989 -2.288 11.138 1.00 91.62 240 GLY A N 1
ATOM 1814 C CA . GLY A 1 240 ? 14.613 -1.423 12.152 1.00 91.62 240 GLY A CA 1
ATOM 1815 C C . GLY A 1 240 ? 14.252 0.063 12.004 1.00 91.62 240 GLY A C 1
ATOM 1816 O O . GLY A 1 240 ? 14.331 0.819 12.968 1.00 91.62 240 GLY A O 1
ATOM 1817 N N . ALA A 1 241 ? 13.809 0.477 10.811 1.00 92.69 241 ALA A N 1
ATOM 1818 C CA . ALA A 1 241 ? 13.319 1.825 10.543 1.00 92.69 241 ALA A CA 1
ATOM 1819 C C . ALA A 1 241 ? 11.872 2.061 11.012 1.00 92.69 241 ALA A C 1
ATOM 1821 O O . ALA A 1 241 ? 11.447 3.217 11.018 1.00 92.69 241 ALA A O 1
ATOM 1822 N N . ARG A 1 242 ? 11.137 1.005 11.393 1.00 91.44 242 ARG A N 1
ATOM 1823 C CA . ARG A 1 242 ? 9.733 1.033 11.831 1.00 91.44 242 ARG A CA 1
ATOM 1824 C C . ARG A 1 242 ? 8.794 1.632 10.781 1.00 91.44 242 ARG A C 1
ATOM 1826 O O . ARG A 1 242 ? 7.906 2.412 11.103 1.00 91.44 242 ARG A O 1
ATOM 1833 N N . LYS A 1 243 ? 9.044 1.309 9.511 1.00 88.38 243 LYS A N 1
ATOM 1834 C CA . LYS A 1 243 ? 8.270 1.778 8.343 1.00 88.38 243 LYS A CA 1
ATOM 1835 C C . LYS A 1 243 ? 7.553 0.654 7.607 1.00 88.38 243 LYS A C 1
ATOM 1837 O O . LYS A 1 243 ? 6.953 0.903 6.562 1.00 88.38 243 LYS A O 1
ATOM 1842 N N . ARG A 1 244 ? 7.770 -0.580 8.054 1.00 91.38 244 ARG A N 1
ATOM 1843 C CA . ARG A 1 244 ? 7.166 -1.773 7.485 1.00 91.38 244 ARG A CA 1
ATOM 1844 C C . ARG A 1 244 ? 6.795 -2.723 8.597 1.00 91.38 244 ARG A C 1
ATOM 1846 O O . ARG A 1 244 ? 7.674 -3.090 9.382 1.00 91.38 244 ARG A O 1
ATOM 1853 N N . VAL A 1 245 ? 5.551 -3.169 8.610 1.00 94.31 245 VAL A N 1
ATOM 1854 C CA . VAL A 1 245 ? 5.038 -4.171 9.538 1.00 94.31 245 VAL A CA 1
ATOM 1855 C C . VAL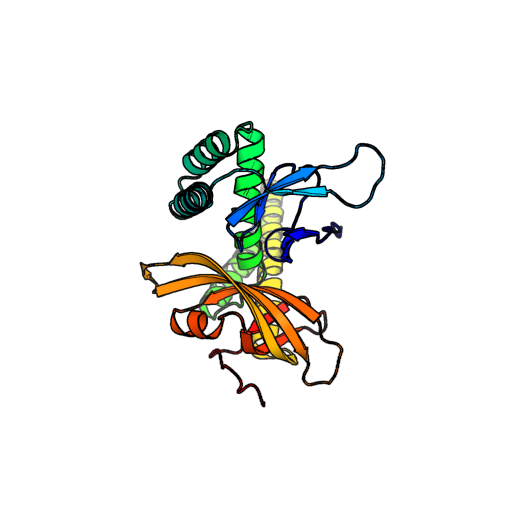 A 1 245 ? 4.245 -5.217 8.758 1.00 94.31 245 VAL A C 1
ATOM 1857 O O . VAL A 1 245 ? 3.266 -4.937 8.079 1.00 94.31 245 VAL A O 1
ATOM 1860 N N . PHE A 1 246 ? 4.636 -6.479 8.875 1.00 95.31 246 PHE A N 1
ATOM 1861 C CA . PHE A 1 246 ? 3.925 -7.583 8.236 1.00 95.31 246 PHE A CA 1
ATOM 1862 C C . PHE A 1 246 ? 3.483 -8.587 9.291 1.00 95.31 246 PHE A C 1
ATOM 1864 O O . PHE A 1 246 ? 4.307 -8.989 10.116 1.00 95.31 246 PHE A O 1
ATOM 1871 N N . PRO A 1 247 ? 2.223 -9.052 9.289 1.00 95.88 247 PRO A N 1
ATOM 1872 C CA . PRO A 1 247 ? 1.874 -10.213 10.089 1.00 95.88 247 PRO A CA 1
ATOM 1873 C C . PRO A 1 247 ? 2.671 -11.427 9.597 1.00 95.88 247 PRO A C 1
ATOM 1875 O O . PRO A 1 247 ? 2.963 -11.559 8.404 1.00 95.88 247 PRO A O 1
ATOM 1878 N N . THR A 1 248 ? 3.032 -12.332 10.505 1.00 95.31 248 THR A N 1
ATOM 1879 C CA . THR A 1 248 ? 3.661 -13.593 10.094 1.00 95.31 248 THR A CA 1
ATOM 1880 C C . THR A 1 248 ? 2.707 -14.397 9.217 1.00 95.31 248 THR A C 1
ATOM 1882 O O . THR A 1 248 ? 1.489 -14.279 9.343 1.00 95.31 248 THR A O 1
ATOM 1885 N N . THR A 1 249 ? 3.256 -15.236 8.340 1.00 89.56 249 THR A N 1
ATOM 1886 C CA . THR A 1 249 ? 2.471 -16.181 7.537 1.00 89.56 249 THR A CA 1
ATOM 1887 C C . THR A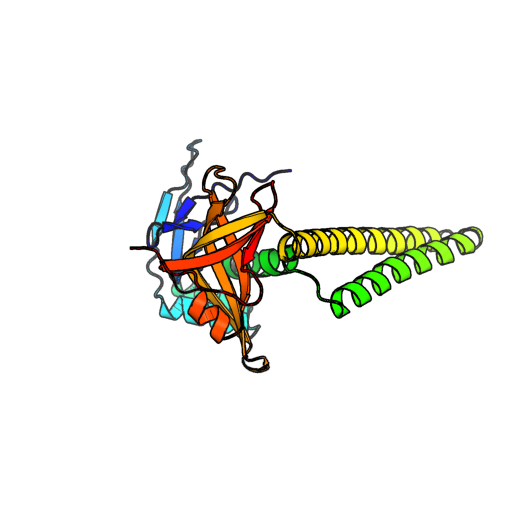 1 249 ? 2.705 -17.600 8.069 1.00 89.56 249 THR A C 1
ATOM 1889 O O . THR A 1 249 ? 3.859 -18.030 8.085 1.00 89.56 249 THR A O 1
ATOM 1892 N N . PRO A 1 250 ? 1.662 -18.331 8.508 1.00 90.31 250 PRO A N 1
ATOM 1893 C CA . PRO A 1 250 ? 0.264 -17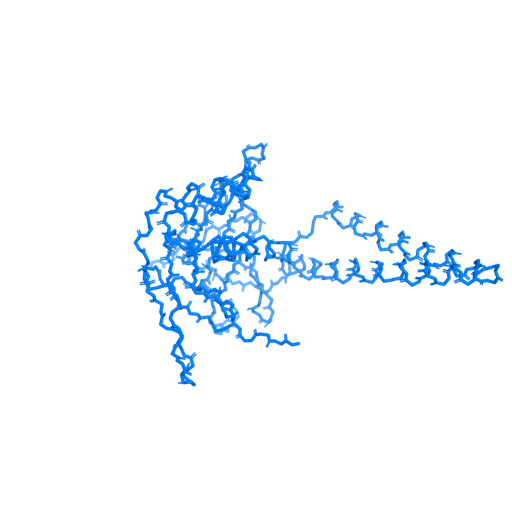.899 8.613 1.00 90.31 250 PRO A CA 1
ATOM 1894 C C . PRO A 1 250 ? 0.044 -16.858 9.725 1.00 90.31 250 PRO A C 1
ATOM 1896 O O . PRO A 1 250 ? 0.812 -16.787 10.690 1.00 90.31 250 PRO A O 1
ATOM 1899 N N . VAL A 1 251 ? -1.032 -16.066 9.602 1.00 93.31 251 VAL A N 1
ATOM 1900 C CA . VAL A 1 251 ? -1.436 -15.119 10.655 1.00 93.31 251 VAL A CA 1
ATOM 1901 C C . VAL A 1 251 ? -1.826 -15.926 11.890 1.00 93.31 251 VAL A C 1
ATOM 1903 O O . VAL A 1 251 ? -2.712 -16.783 11.823 1.00 93.31 251 VAL A O 1
ATOM 1906 N N . ALA A 1 252 ? -1.163 -15.657 13.012 1.00 91.38 252 ALA A N 1
ATOM 1907 C CA . ALA A 1 252 ? -1.397 -16.323 14.287 1.00 91.38 252 ALA A CA 1
ATOM 1908 C C . ALA A 1 252 ? -1.838 -15.294 15.332 1.00 91.38 252 ALA A C 1
ATOM 1910 O O . ALA A 1 252 ? -1.124 -14.318 15.577 1.00 91.38 252 ALA A O 1
ATOM 1911 N N . VAL A 1 253 ? -3.012 -15.520 15.931 1.00 94.00 253 VAL A N 1
ATOM 1912 C CA . VAL A 1 253 ? -3.493 -14.743 17.080 1.00 94.00 253 VAL A CA 1
ATOM 1913 C C . VAL A 1 253 ? -2.804 -15.285 18.326 1.00 94.00 253 VAL A C 1
ATOM 1915 O O . VAL A 1 253 ? -2.826 -16.487 18.583 1.00 94.00 253 VAL A O 1
ATOM 1918 N N . LEU A 1 254 ? -2.156 -14.402 19.074 1.00 93.75 254 LEU A N 1
ATOM 1919 C CA . LEU A 1 254 ? -1.501 -14.719 20.332 1.00 93.75 254 LEU A CA 1
ATOM 1920 C C . LEU A 1 254 ? -2.540 -14.648 21.451 1.00 93.75 254 LEU A C 1
ATOM 1922 O O . LEU A 1 254 ? -3.355 -13.726 21.477 1.00 93.75 254 LEU A O 1
ATOM 1926 N N . ALA A 1 255 ? -2.503 -15.603 22.381 1.00 83.88 255 ALA A N 1
ATOM 1927 C CA . ALA A 1 255 ? -3.325 -15.522 23.580 1.00 83.88 255 ALA A CA 1
ATOM 1928 C C . ALA A 1 255 ? -2.963 -14.236 24.335 1.00 83.88 255 ALA A C 1
ATOM 1930 O O . ALA A 1 255 ? -1.806 -14.029 24.711 1.00 83.88 255 ALA A O 1
ATOM 1931 N N . THR A 1 256 ? -3.938 -13.353 24.530 1.00 71.56 256 THR A N 1
ATOM 1932 C CA . THR A 1 256 ? -3.797 -12.238 25.461 1.00 71.56 256 THR A CA 1
ATOM 1933 C C . THR A 1 256 ? -3.736 -12.843 26.854 1.00 71.56 256 THR A C 1
ATOM 1935 O O . THR A 1 256 ? -4.755 -13.309 27.360 1.00 71.56 256 THR A O 1
ATOM 1938 N N . GLY A 1 257 ? -2.535 -12.915 27.433 1.00 58.97 257 GLY A N 1
ATOM 1939 C CA . GLY A 1 257 ? -2.390 -13.202 28.856 1.00 58.97 257 GLY A CA 1
ATOM 1940 C C . GLY A 1 257 ? -3.229 -12.186 29.623 1.00 58.97 257 GLY A C 1
ATOM 1941 O O . GLY A 1 257 ? -3.038 -10.985 29.427 1.00 58.97 257 GLY A O 1
ATOM 1942 N N . VAL A 1 258 ? -4.211 -12.693 30.367 1.00 40.78 258 VAL A N 1
ATOM 1943 C CA . VAL A 1 258 ? -5.044 -11.919 31.295 1.00 40.78 258 VAL A CA 1
ATOM 1944 C C . VAL A 1 258 ? -4.172 -11.405 32.430 1.00 40.78 258 VAL A C 1
ATOM 1946 O O . VAL A 1 258 ? -3.324 -12.198 32.902 1.00 40.78 258 VAL A O 1
#

Nearest PDB structures (foldseek):
  8p7x-assembly1_P  TM=3.241E-01  e=1.563E-01  Mycoplasmoides pneumoniae M129
  8tsh-assembly1_L  TM=5.517E-01  e=4.724E+00  Caldimonas thermodepolymerans
  7b5n-assembly1_H  TM=2.549E-01  e=2.785E-01  Homo sapiens

Solvent-accessible surface area (backbone atoms only — not comparable to full-atom values): 13918 Å² total; per-residue (Å²): 134,85,77,80,63,63,75,44,60,38,88,87,76,61,47,82,36,90,59,60,92,88,56,45,46,44,54,41,80,77,74,42,43,35,29,36,43,47,69,66,95,69,90,60,94,68,65,49,70,41,82,44,95,38,56,54,67,58,44,51,49,30,52,50,26,49,75,72,67,37,50,70,60,21,24,55,49,44,11,61,60,64,73,47,54,61,73,53,20,40,53,21,52,44,53,51,53,49,58,53,50,52,47,29,75,53,53,43,57,61,53,75,66,52,50,50,53,46,48,51,50,25,53,48,20,42,46,49,13,55,54,25,55,74,44,34,87,82,37,72,69,27,51,54,45,22,51,52,20,39,51,49,15,52,54,44,44,59,51,44,53,42,19,48,52,31,31,48,24,56,74,68,29,54,55,29,41,24,33,23,71,41,57,29,79,76,44,77,39,79,94,71,58,33,30,38,30,42,37,33,30,45,34,40,42,70,85,71,52,81,64,50,73,49,78,37,53,42,84,31,41,66,70,46,47,64,58,48,35,59,75,36,35,28,40,26,17,26,40,99,84,70,83,48,69,32,65,36,89,75,70,45,72,53,83,78,81,126

Foldseek 3Di:
DDPPQPFDADPVQRHTDRDDPPQQWAADQFQRWIWGFADDPDDDPDTDIDTAPQDSVLSVVLLVCVQVVVLQVSLVSQCVRRVHDSVNSSVRSCSLVCVLVVQCLQQAADDPVNLVVLVCLLVVLCVQLVVLVVCCVVDVVSVVSNVVSNVRNVVSVVSVVSNVVNNCQQVPAFKWKWQWAGKGFSDADVVVQKTFMKTKTFTDGPVRPDTDIAIHTDIDHPVQVVCSDHGFIWMWTAHPVRHHIDGHVVTDTDPDDD

Sequence (258 aa):
MSLLLSMTSCPNCGAPLSVEPGLRNVICIFCNTSLFVERPATGAAVAQIRAQSVSKDDIERVKQLLVDGKRDEAIAHYARAASVSRDEAERAVESVFLSAYWTLVRHMPINGFGFFLHAVFVFGGAGIAAWAATQAVESPAYLALVAAGGLFAILQLARFLRHLASTLVASFGSLGRGRVLRCSVVREFVKQNGFLVVVVFEVVPDDGSPAFVDQETLLAGEESLRKLSPGNVVRVRFDGARKRVFPTTPVAVLATGV